Protein AF-0000000080845440 (afdb_homodimer)

Solvent-accessible surface area (backbone atoms only — not comparable to full-atom values): 11247 Å² total; per-residue (Å²): 85,79,52,51,74,49,79,46,49,60,60,39,67,47,75,51,75,66,85,44,82,63,66,47,61,71,32,32,38,39,33,33,38,28,74,55,72,41,66,41,33,39,37,24,56,77,78,70,42,78,47,72,40,30,65,48,80,87,39,70,38,54,96,23,69,45,72,39,84,51,38,62,23,40,32,42,40,61,32,40,65,87,68,32,28,37,40,36,41,39,24,30,50,92,69,56,40,76,48,38,34,37,37,43,47,91,85,79,50,52,73,48,78,46,50,60,60,38,68,47,75,51,76,67,85,44,82,63,66,49,60,72,30,33,38,40,34,34,38,28,74,56,71,41,66,43,34,38,35,23,57,76,77,68,42,78,48,74,40,31,64,48,82,86,39,70,38,52,94,23,69,45,72,38,86,51,38,62,24,39,32,42,42,61,33,40,65,86,69,31,27,38,38,35,40,40,25,30,49,94,70,57,40,75,48,37,33,38,38,41,46,90

Secondary structure (DSSP, 8-state):
---EEEEE-TT--EEE----S---TT-EEEEEEES--EEEEEEETTTTEEEE-TTHHHHTTTTTEEE-TTT--EEE-S--GGG-EEEEEEEESSS-EEEEEEEEE-/---EEEEE-TT--EEE----S---TT-EEEEEEES--EEEEEEETTTTEEEE-TTHHHHTTTTTEEE-TTT--EEE-S--GGG-EEEEEEEESTT-EEEEEEEEE-

Radius of gyration: 17.85 Å; Cα contacts (8 Å, |Δi|>4): 533; chains: 2; bounding box: 44×39×39 Å

Organism: Culter alburnus (NCBI:txid194366)

InterPro domains:
  IPR003599 Immunoglobulin domain subtype [SM00409] (3-106)
  IPR013783 Immunoglobulin-like fold [G3DSA:2.60.40.10] (3-106)
  IPR036179 Immunoglobulin-like domain superfamily [SSF48726] (5-103)

Structure (mmCIF, N/CA/C/O backbone):
data_AF-0000000080845440-model_v1
#
loop_
_entity.id
_entity.type
_entity.pdbx_description
1 polymer 'Immunoglobulin domain-containing protein'
#
loop_
_atom_site.group_PDB
_atom_site.id
_atom_site.type_symbol
_atom_site.label_atom_id
_atom_site.label_alt_id
_atom_site.label_comp_id
_atom_site.label_asym_id
_atom_site.label_entity_id
_atom_site.label_seq_id
_atom_site.pdbx_PDB_ins_code
_atom_site.Cartn_x
_atom_site.Cartn_y
_atom_site.Cartn_z
_atom_site.occupancy
_atom_site.B_iso_or_equiv
_atom_site.auth_seq_id
_atom_site.auth_comp_id
_atom_site.auth_asym_id
_atom_site.auth_atom_id
_atom_site.pdbx_PDB_model_num
ATOM 1 N N . VAL A 1 1 ? -0.113 -12.094 2.76 1 36.03 1 VAL A N 1
ATOM 2 C CA . VAL A 1 1 ? 0.958 -11.922 3.734 1 36.03 1 VAL A CA 1
ATOM 3 C C . VAL A 1 1 ? 0.989 -10.469 4.207 1 36.03 1 VAL A C 1
ATOM 5 O O . VAL A 1 1 ? 0.96 -9.539 3.393 1 36.03 1 VAL A O 1
ATOM 8 N N . PHE A 1 2 ? 0.762 -10.227 5.441 1 51.56 2 PHE A N 1
ATOM 9 C CA . PHE A 1 2 ? 0.961 -8.945 6.113 1 51.56 2 PHE A CA 1
ATOM 10 C C . PHE A 1 2 ? 2.35 -8.391 5.824 1 51.56 2 PHE A C 1
ATOM 12 O O . PHE A 1 2 ? 3.277 -9.148 5.531 1 51.56 2 PHE A O 1
ATOM 19 N N . GLY A 1 3 ? 2.461 -7.285 5.289 1 68.19 3 GLY A N 1
ATOM 20 C CA . GLY A 1 3 ? 3.738 -6.617 5.102 1 68.19 3 GLY A CA 1
ATOM 21 C C . GLY A 1 3 ? 4.738 -6.926 6.199 1 68.19 3 GLY A C 1
ATOM 22 O O . GLY A 1 3 ? 4.414 -7.605 7.172 1 68.19 3 GLY A O 1
ATOM 23 N N . ASP A 1 4 ? 6.062 -6.938 5.926 1 84.38 4 ASP A N 1
ATOM 24 C CA . ASP A 1 4 ? 7.133 -7.043 6.914 1 84.38 4 ASP A CA 1
ATOM 25 C C . ASP A 1 4 ? 7.09 -5.867 7.895 1 84.38 4 ASP A C 1
ATOM 27 O O . ASP A 1 4 ? 6.797 -4.738 7.5 1 84.38 4 ASP A O 1
ATOM 31 N N . SER A 1 5 ? 7.078 -6.246 9.18 1 89.88 5 SER A N 1
ATOM 32 C CA . SER A 1 5 ? 7.148 -5.203 10.195 1 89.88 5 SER A CA 1
ATOM 33 C C . SER A 1 5 ? 8.516 -5.184 10.875 1 89.88 5 SER A C 1
ATOM 35 O O . SER A 1 5 ? 9.125 -6.23 11.094 1 89.88 5 SER A O 1
ATOM 37 N N . MET A 1 6 ? 9.031 -3.936 11.117 1 93.75 6 MET A N 1
ATOM 38 C CA . MET A 1 6 ? 10.281 -3.801 11.859 1 93.75 6 MET A CA 1
ATOM 39 C C . MET A 1 6 ? 10.219 -2.613 12.812 1 93.75 6 MET A C 1
ATOM 41 O O . MET A 1 6 ? 9.602 -1.592 12.5 1 93.75 6 MET A O 1
ATOM 45 N N . SER A 1 7 ? 10.773 -2.773 14.031 1 95.44 7 SER A N 1
ATOM 46 C CA . SER A 1 7 ? 10.945 -1.729 15.031 1 95.44 7 SER A CA 1
ATOM 47 C C . SER A 1 7 ? 12.414 -1.39 15.234 1 95.44 7 SER A C 1
ATOM 49 O O . SER A 1 7 ? 13.227 -2.273 15.508 1 95.44 7 SER A O 1
ATOM 51 N N . VAL A 1 8 ? 12.742 -0.132 15.086 1 96.38 8 VAL A N 1
ATOM 52 C CA . VAL A 1 8 ? 14.148 0.274 15.133 1 96.38 8 VAL A CA 1
ATOM 53 C C . VAL A 1 8 ? 14.297 1.503 16.016 1 96.38 8 VAL A C 1
ATOM 55 O O . VAL A 1 8 ? 13.312 2.166 16.359 1 96.38 8 VAL A O 1
ATOM 58 N N . MET A 1 9 ? 15.523 1.788 16.469 1 96.94 9 MET A N 1
ATOM 59 C CA . MET A 1 9 ? 15.812 2.945 17.312 1 96.94 9 MET A CA 1
ATOM 60 C C . MET A 1 9 ? 16.203 4.148 16.469 1 96.94 9 MET A C 1
ATOM 62 O O . MET A 1 9 ? 16.781 3.994 15.391 1 96.94 9 MET A O 1
ATOM 66 N N . GLU A 1 10 ? 15.844 5.363 17.094 1 96.81 10 GLU A N 1
ATOM 67 C CA . GLU A 1 10 ? 16.312 6.578 16.438 1 96.81 10 GLU A CA 1
ATOM 68 C C . GLU A 1 10 ? 17.828 6.527 16.203 1 96.81 10 GLU A C 1
ATOM 70 O O . GLU A 1 10 ? 18.578 6.098 17.094 1 96.81 10 GLU A O 1
ATOM 75 N N . GLY A 1 11 ? 18.266 6.953 15.031 1 96.81 11 GLY A N 1
ATOM 76 C CA . GLY A 1 11 ? 19.672 6.969 14.711 1 96.81 11 GLY A CA 1
ATOM 77 C C . GLY A 1 11 ? 20.125 5.734 13.953 1 96.81 11 GLY A C 1
ATOM 78 O O . GLY A 1 11 ? 21.219 5.727 13.367 1 96.81 11 GLY A O 1
ATOM 79 N N . ASP A 1 12 ? 19.344 4.695 13.945 1 97.25 12 ASP A N 1
ATOM 80 C CA . ASP A 1 12 ? 19.703 3.457 13.25 1 97.25 12 ASP A CA 1
ATOM 81 C C . ASP A 1 12 ? 19.594 3.631 11.734 1 97.25 12 ASP A C 1
ATOM 83 O O . ASP A 1 12 ? 19.031 4.621 11.258 1 97.25 12 ASP A O 1
ATOM 87 N N . SER A 1 13 ? 20.25 2.715 11.062 1 97.25 13 SER A N 1
ATOM 88 C CA . SER A 1 13 ? 20.031 2.512 9.633 1 97.25 13 SER A CA 1
ATOM 89 C C . SER A 1 13 ? 19.25 1.229 9.367 1 97.25 13 SER A C 1
ATOM 91 O O . SER A 1 13 ? 19.5 0.202 10 1 97.25 13 SER A O 1
ATOM 93 N N . VAL A 1 14 ? 18.297 1.354 8.508 1 97.31 14 VAL A N 1
ATOM 94 C CA . VAL A 1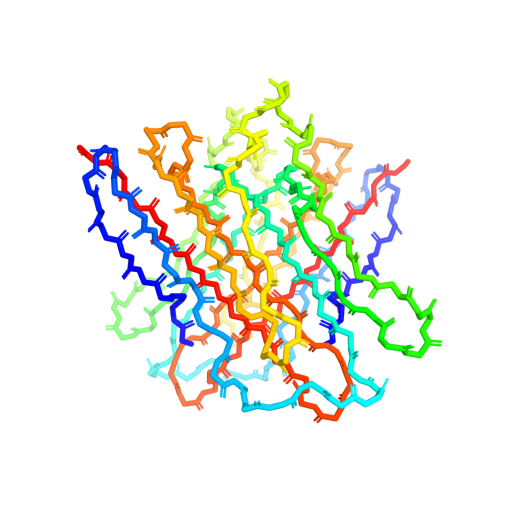 14 ? 17.453 0.207 8.188 1 97.31 14 VAL A CA 1
ATOM 95 C C . VAL A 1 14 ? 17.609 -0.147 6.711 1 97.31 14 VAL A C 1
ATOM 97 O O . VAL A 1 14 ? 17.672 0.74 5.855 1 97.31 14 VAL A O 1
ATOM 100 N N . VAL A 1 15 ? 17.641 -1.476 6.434 1 97.62 15 VAL A N 1
ATOM 101 C CA . VAL A 1 15 ? 17.672 -1.956 5.059 1 97.62 15 VAL A CA 1
ATOM 102 C C . VAL A 1 15 ? 16.375 -2.695 4.734 1 97.62 15 VAL A C 1
ATOM 104 O O . VAL A 1 15 ? 15.984 -3.625 5.449 1 97.62 15 VAL A O 1
ATOM 107 N N . LEU A 1 16 ? 15.664 -2.27 3.758 1 97.38 16 LEU A N 1
ATOM 108 C CA . LEU A 1 16 ? 14.484 -2.938 3.221 1 97.38 16 LEU A CA 1
ATOM 109 C C . LEU A 1 16 ? 14.844 -3.777 2 1 97.38 16 LEU A C 1
ATOM 111 O O . LEU A 1 16 ? 15.055 -3.238 0.911 1 97.38 16 LEU A O 1
ATOM 115 N N . LEU A 1 17 ? 14.852 -5.047 2.211 1 96.25 17 LEU A N 1
ATOM 116 C CA . LEU A 1 17 ? 15.367 -5.973 1.209 1 96.25 17 LEU A CA 1
ATOM 117 C C . LEU A 1 17 ? 14.281 -6.344 0.203 1 96.25 17 LEU A C 1
ATOM 119 O O . LEU A 1 17 ? 13.164 -6.691 0.59 1 96.25 17 LEU A O 1
ATOM 123 N N . THR A 1 18 ? 14.578 -6.254 -1.074 1 93.5 18 THR A N 1
ATOM 124 C CA . THR A 1 18 ? 13.656 -6.707 -2.107 1 93.5 18 THR A CA 1
ATOM 125 C C . THR A 1 18 ? 13.656 -8.227 -2.205 1 93.5 18 THR A C 1
ATOM 127 O O . THR A 1 18 ? 12.719 -8.828 -2.73 1 93.5 18 THR A O 1
ATOM 130 N N . ASN A 1 19 ? 14.719 -8.891 -1.819 1 89.81 19 ASN A N 1
ATOM 131 C CA . ASN A 1 19 ? 14.977 -10.32 -1.912 1 89.81 19 ASN A CA 1
ATOM 132 C C . ASN A 1 19 ? 15.242 -10.75 -3.354 1 89.81 19 ASN A C 1
ATOM 134 O O . ASN A 1 19 ? 15.078 -11.922 -3.695 1 89.81 19 ASN A O 1
ATOM 138 N N . VAL A 1 20 ? 15.492 -9.836 -4.152 1 89.88 20 VAL A N 1
ATOM 139 C CA . VAL A 1 20 ? 15.945 -10.102 -5.516 1 89.88 20 VAL A CA 1
ATOM 140 C C . VAL A 1 20 ? 17.469 -10.062 -5.574 1 89.88 20 VAL A C 1
ATOM 142 O O . VAL A 1 20 ? 18.094 -9.211 -4.938 1 89.88 20 VAL A O 1
ATOM 145 N N . THR A 1 21 ? 17.969 -10.945 -6.277 1 89.5 21 THR A N 1
ATOM 146 C CA . THR A 1 21 ? 19.438 -10.977 -6.387 1 89.5 21 THR A CA 1
ATOM 147 C C . THR A 1 21 ? 19.922 -9.984 -7.434 1 89.5 21 THR A C 1
ATOM 149 O O . THR A 1 21 ? 20.969 -9.367 -7.273 1 89.5 21 THR A O 1
ATOM 152 N N . GLU A 1 22 ? 19.078 -9.914 -8.539 1 90.31 22 GLU A N 1
ATOM 153 C CA . GLU A 1 22 ? 19.438 -8.984 -9.609 1 90.31 22 GLU A CA 1
ATOM 154 C C . GLU A 1 22 ? 18.203 -8.445 -10.32 1 90.31 22 GLU A C 1
ATOM 156 O O . GLU A 1 22 ? 17.297 -9.203 -10.664 1 90.31 22 GLU A O 1
ATOM 161 N N . ILE A 1 23 ? 18.203 -7.145 -10.547 1 88.62 23 ILE A N 1
ATOM 162 C CA . ILE A 1 23 ? 17.141 -6.52 -11.32 1 88.62 23 ILE A CA 1
ATOM 163 C C . ILE A 1 23 ? 17.391 -6.719 -12.812 1 88.62 23 ILE A C 1
ATOM 165 O O . ILE A 1 23 ? 18.469 -6.383 -13.312 1 88.62 23 ILE A O 1
ATOM 169 N N . HIS A 1 24 ? 16.453 -7.215 -13.406 1 90.75 24 HIS A N 1
ATOM 170 C CA . HIS A 1 24 ? 16.609 -7.457 -14.836 1 90.75 24 HIS A CA 1
ATOM 171 C C . HIS A 1 24 ? 16.141 -6.25 -15.648 1 90.75 24 HIS A C 1
ATOM 173 O O . HIS A 1 24 ? 15.531 -5.328 -15.109 1 90.75 24 HIS A O 1
ATOM 179 N N . GLU A 1 25 ? 16.438 -6.332 -16.953 1 90.62 25 GLU A N 1
ATOM 180 C CA . GLU A 1 25 ? 16.234 -5.191 -17.844 1 90.62 25 GLU A CA 1
ATOM 181 C C . GLU A 1 25 ? 14.75 -4.812 -17.906 1 90.62 25 GLU A C 1
ATOM 183 O O . GLU A 1 25 ? 14.414 -3.631 -17.969 1 90.62 25 GLU A O 1
ATOM 188 N N . ASP A 1 26 ? 13.906 -5.812 -17.797 1 91.31 26 ASP A N 1
ATOM 189 C CA . ASP A 1 26 ? 12.484 -5.543 -17.984 1 91.31 26 ASP A CA 1
ATOM 190 C C . ASP A 1 26 ? 11.789 -5.285 -16.656 1 91.31 26 ASP A C 1
ATOM 192 O O . ASP A 1 26 ? 10.578 -5.059 -16.609 1 91.31 26 ASP A O 1
ATOM 196 N N . ASP A 1 27 ? 12.648 -5.203 -15.609 1 90.81 27 ASP A N 1
ATOM 197 C CA . ASP A 1 27 ? 12.055 -4.969 -14.297 1 90.81 27 ASP A CA 1
ATOM 198 C C . ASP A 1 27 ? 12.023 -3.479 -13.969 1 90.81 27 ASP A C 1
ATOM 200 O O . ASP A 1 27 ? 12.984 -2.756 -14.258 1 90.81 27 ASP A O 1
ATOM 204 N N . ASP A 1 28 ? 10.93 -3.023 -13.5 1 92.81 28 ASP A N 1
ATOM 205 C CA . ASP A 1 28 ? 10.82 -1.697 -12.898 1 92.81 28 ASP A CA 1
ATOM 206 C C . ASP A 1 28 ? 10.57 -1.796 -11.391 1 92.81 28 ASP A C 1
ATOM 208 O O . ASP A 1 28 ? 9.766 -2.613 -10.945 1 92.81 28 ASP A O 1
ATOM 212 N N . ILE A 1 29 ? 11.305 -0.98 -10.672 1 94.5 29 ILE A N 1
ATOM 213 C CA . ILE A 1 29 ? 11.156 -0.962 -9.219 1 94.5 29 ILE A CA 1
ATOM 214 C C . ILE A 1 29 ? 10.688 0.416 -8.766 1 94.5 29 ILE A C 1
ATOM 216 O O . ILE A 1 29 ? 11.211 1.438 -9.211 1 94.5 29 ILE A O 1
ATOM 220 N N . LEU A 1 30 ? 9.734 0.44 -7.941 1 95 30 LEU A N 1
ATOM 221 C CA . LEU A 1 30 ? 9.234 1.663 -7.324 1 95 30 LEU A CA 1
ATOM 222 C C . LEU A 1 30 ? 9.102 1.495 -5.816 1 95 30 LEU A C 1
ATOM 224 O O . LEU A 1 30 ? 8.555 0.496 -5.344 1 95 30 LEU A O 1
ATOM 228 N N . TRP A 1 31 ? 9.719 2.436 -5.055 1 96.31 31 TRP A N 1
ATOM 229 C CA . TRP A 1 31 ? 9.516 2.541 -3.611 1 96.31 31 TRP A CA 1
ATOM 230 C C . TRP A 1 31 ? 8.609 3.717 -3.271 1 96.31 31 TRP A C 1
ATOM 232 O O . TRP A 1 31 ? 8.828 4.836 -3.748 1 96.31 31 TRP A O 1
ATOM 242 N N . LYS A 1 32 ? 7.57 3.453 -2.441 1 94.69 32 LYS A N 1
ATOM 243 C CA . LYS A 1 32 ? 6.652 4.484 -1.96 1 94.69 32 L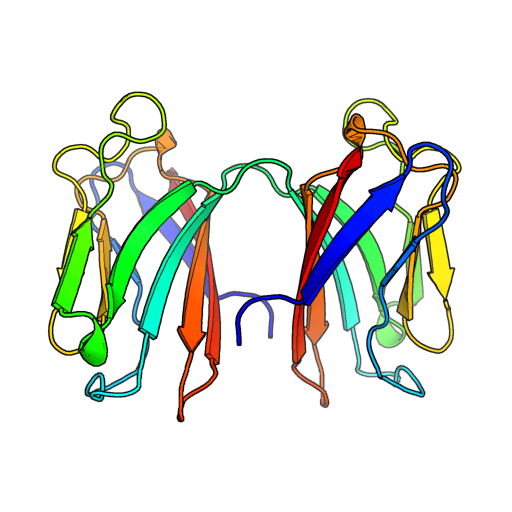YS A CA 1
ATOM 244 C C . LYS A 1 32 ? 6.59 4.496 -0.436 1 94.69 32 LYS A C 1
ATOM 246 O O . LYS A 1 32 ? 6.664 3.443 0.202 1 94.69 32 LYS A O 1
ATOM 251 N N . PHE A 1 33 ? 6.441 5.727 0.068 1 96.06 33 PHE A N 1
ATOM 252 C CA . PHE A 1 33 ? 6.344 5.93 1.509 1 96.06 33 PHE A CA 1
ATOM 253 C C . PHE A 1 33 ? 5.004 6.555 1.878 1 96.06 33 PHE A C 1
ATOM 255 O O . PHE A 1 33 ? 4.512 7.438 1.177 1 96.06 33 PHE A O 1
ATOM 262 N N . SER A 1 34 ? 4.395 5.98 2.902 1 93.31 34 SER A N 1
ATOM 263 C CA . SER A 1 34 ? 3.186 6.586 3.453 1 93.31 34 SER A CA 1
ATOM 264 C C . SER A 1 34 ? 3.195 6.547 4.977 1 93.31 34 SER A C 1
ATOM 266 O O . SER A 1 34 ? 3.697 5.598 5.578 1 93.31 34 SER A O 1
ATOM 268 N N . THR A 1 35 ? 2.684 7.582 5.562 1 89.38 35 THR A N 1
ATOM 269 C CA . THR A 1 35 ? 2.617 7.656 7.02 1 89.38 35 THR A CA 1
ATOM 270 C C . THR A 1 35 ? 1.235 7.242 7.52 1 89.38 35 THR A C 1
ATOM 272 O O . THR A 1 35 ? 1.077 6.867 8.68 1 89.38 35 THR A O 1
ATOM 275 N N . GLU A 1 36 ? 0.275 7.367 6.699 1 86.94 36 GLU A N 1
ATOM 276 C CA . GLU A 1 36 ? -1.076 7.145 7.203 1 86.94 36 GLU A CA 1
ATOM 277 C C . GLU A 1 36 ? -1.832 6.148 6.332 1 86.94 36 GLU A C 1
ATOM 279 O O . GLU A 1 36 ? -1.876 6.293 5.105 1 86.94 36 GLU A O 1
ATOM 284 N N . ASN A 1 37 ? -2.191 5.137 6.891 1 88.94 37 ASN A N 1
ATOM 285 C CA . ASN A 1 37 ? -3.104 4.145 6.32 1 88.94 37 ASN A CA 1
ATOM 286 C C . ASN A 1 37 ? -4.27 3.857 7.262 1 88.94 37 ASN A C 1
ATOM 288 O O . ASN A 1 37 ? -4.07 3.604 8.445 1 88.94 37 ASN A O 1
ATOM 292 N N . PHE A 1 38 ? -5.434 4.012 6.719 1 93.69 38 PHE A N 1
ATOM 293 C CA . PHE A 1 38 ? -6.613 3.807 7.547 1 93.69 38 PHE A CA 1
ATOM 294 C C . PHE A 1 38 ? -7.297 2.49 7.199 1 93.69 38 PHE A C 1
ATOM 296 O O . PHE A 1 38 ? -7.578 2.223 6.027 1 93.69 38 PHE A O 1
ATOM 303 N N . ARG A 1 39 ? -7.449 1.66 8.195 1 94.94 39 ARG A N 1
ATOM 304 C CA . ARG A 1 39 ? -8.273 0.469 8.016 1 94.94 39 ARG A CA 1
ATOM 305 C C . ARG A 1 39 ? -9.734 0.844 7.777 1 94.94 39 ARG A C 1
ATOM 307 O O . ARG A 1 39 ? -10.336 1.561 8.578 1 94.94 39 ARG A O 1
ATOM 314 N N . ILE A 1 40 ? -10.289 0.322 6.637 1 98.31 40 ILE A N 1
ATOM 315 C CA . ILE A 1 40 ? -11.656 0.762 6.375 1 98.31 40 ILE A CA 1
ATOM 316 C C . ILE A 1 40 ? -12.586 -0.449 6.305 1 98.31 40 ILE A C 1
ATOM 318 O O . ILE A 1 40 ? -13.805 -0.307 6.371 1 98.31 40 ILE A O 1
ATOM 322 N N . ALA A 1 41 ? -12.062 -1.712 6.211 1 98.5 41 ALA A N 1
ATOM 323 C CA . ALA A 1 41 ? -12.891 -2.914 6.27 1 98.5 41 ALA A CA 1
ATOM 324 C C . ALA A 1 41 ? -12.047 -4.152 6.535 1 98.5 41 ALA A C 1
ATOM 326 O O . ALA A 1 41 ? -10.852 -4.172 6.227 1 98.5 41 ALA A O 1
ATOM 327 N N . GLU A 1 42 ? -12.672 -5.223 7.125 1 97.88 42 GLU A N 1
ATOM 328 C CA . GLU A 1 42 ? -11.945 -6.434 7.5 1 97.88 42 GLU A CA 1
ATOM 329 C C . GLU A 1 42 ? -12.875 -7.641 7.555 1 97.88 42 GLU A C 1
ATOM 331 O O . GLU A 1 42 ? -14.023 -7.531 8 1 97.88 42 GLU A O 1
ATOM 336 N N . ILE A 1 43 ? -12.336 -8.758 7.051 1 96.88 43 ILE A N 1
ATOM 337 C CA . ILE A 1 43 ? -13.016 -10.031 7.207 1 96.88 43 ILE A CA 1
ATOM 338 C C . ILE A 1 43 ? -12.047 -11.07 7.773 1 96.88 43 ILE A C 1
ATOM 340 O O . ILE A 1 43 ? -10.938 -11.227 7.27 1 96.88 43 ILE A O 1
ATOM 344 N N . SER A 1 44 ? -12.352 -11.688 8.805 1 95.62 44 SER A N 1
ATOM 345 C CA . SER A 1 44 ? -11.703 -12.883 9.336 1 95.62 44 SER A CA 1
ATOM 346 C C . SER A 1 44 ? -12.734 -13.906 9.812 1 95.62 44 SER A C 1
ATOM 348 O O . SER A 1 44 ? -13.281 -13.766 10.906 1 95.62 44 SER A O 1
ATOM 350 N N . ARG A 1 45 ? -12.906 -14.938 8.992 1 92.88 45 ARG A N 1
ATOM 351 C CA . ARG A 1 45 ? -13.93 -15.922 9.344 1 92.88 45 ARG A CA 1
ATOM 352 C C . ARG A 1 45 ? -13.539 -16.688 10.602 1 92.88 45 ARG A C 1
ATOM 354 O O . ARG A 1 45 ? -14.375 -16.875 11.492 1 92.88 45 ARG A O 1
ATOM 361 N N . ALA A 1 46 ? -12.297 -17.047 10.664 1 93 46 ALA A N 1
ATOM 362 C CA . ALA A 1 46 ? -11.805 -17.797 11.812 1 93 46 ALA A CA 1
ATOM 363 C C . ALA A 1 46 ? -12 -17.016 13.109 1 93 46 ALA A C 1
ATOM 365 O O . ALA A 1 46 ? -12.32 -17.594 14.148 1 93 46 ALA A O 1
ATOM 366 N N . ALA A 1 47 ? -11.906 -15.734 13.047 1 95.19 47 ALA A N 1
ATOM 367 C CA . ALA A 1 47 ? -12.016 -14.883 14.234 1 95.19 47 ALA A CA 1
ATOM 368 C C . ALA A 1 47 ? -13.43 -14.328 14.375 1 95.19 47 ALA A C 1
ATOM 370 O O . ALA A 1 47 ? -13.734 -13.633 15.344 1 95.19 47 ALA A O 1
ATOM 371 N N . GLY A 1 48 ? -14.305 -14.617 13.375 1 95.06 48 GLY A N 1
ATOM 372 C CA . GLY A 1 48 ? -15.664 -14.102 13.398 1 95.06 48 GLY A CA 1
ATOM 373 C C . GLY A 1 48 ? -15.734 -12.609 13.133 1 95.06 48 GLY A C 1
ATOM 374 O O . GLY A 1 48 ? -16.625 -11.922 13.648 1 95.06 48 GLY A O 1
ATOM 375 N N . ILE A 1 49 ? -14.789 -12.117 12.438 1 96.81 49 ILE A N 1
ATOM 376 C CA . ILE A 1 49 ? -14.727 -10.68 12.18 1 96.81 49 ILE A CA 1
ATOM 377 C C . ILE A 1 49 ? -15.336 -10.375 10.812 1 96.81 49 ILE A C 1
ATOM 379 O O . ILE A 1 49 ? -14.977 -11 9.812 1 96.81 49 ILE A O 1
ATOM 383 N N . PHE A 1 50 ? -16.312 -9.57 10.672 1 97.56 50 PHE A N 1
ATOM 384 C CA . PHE A 1 50 ? -16.906 -8.898 9.523 1 97.56 50 PHE A CA 1
ATOM 385 C C . PHE A 1 50 ? -17.219 -7.445 9.844 1 97.56 50 PHE A C 1
ATOM 387 O O . PHE A 1 50 ? -18.297 -7.145 10.359 1 97.56 50 PHE A O 1
ATOM 394 N N . SER A 1 51 ? -16.188 -6.551 9.57 1 97.88 51 SER A N 1
ATOM 395 C CA . SER A 1 51 ? -16.297 -5.199 10.117 1 97.88 51 SER A CA 1
ATOM 396 C C . SER A 1 51 ? -16.016 -4.148 9.055 1 97.88 51 SER A C 1
ATOM 398 O O . SER A 1 51 ? -15.148 -4.344 8.188 1 97.88 51 SER A O 1
ATOM 400 N N . ILE A 1 52 ? -16.75 -3.053 9.133 1 98.06 52 ILE A N 1
ATOM 401 C CA . ILE A 1 52 ? -16.516 -1.82 8.383 1 98.06 52 ILE A CA 1
ATOM 402 C C . ILE A 1 52 ? -16.109 -0.701 9.344 1 98.06 52 ILE A C 1
ATOM 404 O O . ILE A 1 52 ? -16.766 -0.496 10.375 1 98.06 52 ILE A O 1
ATOM 408 N N . TYR A 1 53 ? -15.008 -0.084 9.07 1 97.81 53 TYR A N 1
ATOM 409 C CA . TYR A 1 53 ? -14.516 1.044 9.852 1 97.81 53 TYR A CA 1
ATOM 410 C C . TYR A 1 53 ? -14.742 2.357 9.117 1 97.81 53 TYR A C 1
ATOM 412 O O . TYR A 1 53 ? -13.797 2.934 8.562 1 97.81 53 TYR A O 1
ATOM 420 N N . ASP A 1 54 ? -15.945 2.873 9.219 1 96.94 54 ASP A N 1
ATOM 421 C CA . ASP A 1 54 ? -16.312 3.99 8.359 1 96.94 54 ASP A CA 1
ATOM 422 C C . ASP A 1 54 ? -16.219 5.316 9.109 1 96.94 54 ASP A C 1
ATOM 424 O O . ASP A 1 54 ? -16.547 6.371 8.562 1 96.94 54 ASP A O 1
ATOM 428 N N . ASP A 1 55 ? -15.742 5.316 10.398 1 96.19 55 ASP A N 1
ATOM 429 C CA . ASP A 1 55 ? -15.625 6.547 11.18 1 96.19 55 ASP A CA 1
ATOM 430 C C . ASP A 1 55 ? -14.219 7.125 11.086 1 96.19 55 ASP A C 1
ATOM 432 O O . ASP A 1 55 ? -13.922 8.156 11.688 1 96.19 55 ASP A O 1
ATOM 436 N N . VAL A 1 56 ? -13.43 6.613 10.242 1 94.31 56 VAL A N 1
ATOM 437 C CA . VAL A 1 56 ? -12.07 7.117 10.055 1 94.31 56 VAL A CA 1
ATOM 438 C C . VAL A 1 56 ? -12.109 8.445 9.305 1 94.31 56 VAL A C 1
ATOM 440 O O . VAL A 1 56 ? -13.102 8.766 8.641 1 94.31 56 VAL A O 1
ATOM 443 N N . LEU A 1 57 ? -11.047 9.25 9.445 1 94 57 LEU A N 1
ATOM 444 C CA . LEU A 1 57 ? -10.93 10.531 8.758 1 94 57 LEU A CA 1
ATOM 445 C C . LEU A 1 57 ? -12.172 11.383 8.969 1 94 57 LEU A C 1
ATOM 447 O O . LEU A 1 57 ? -12.781 11.859 8.008 1 94 57 LEU A O 1
ATOM 451 N N . ASP A 1 58 ? -12.516 11.469 10.234 1 94.88 58 ASP A N 1
ATOM 452 C CA . ASP A 1 58 ? -13.641 12.281 10.68 1 94.88 58 ASP A CA 1
ATOM 453 C C . ASP A 1 58 ? -14.922 11.898 9.945 1 94.88 58 ASP A C 1
ATOM 455 O O . ASP A 1 58 ? -15.602 12.758 9.375 1 94.88 58 ASP A O 1
ATOM 459 N N . GLY A 1 59 ? 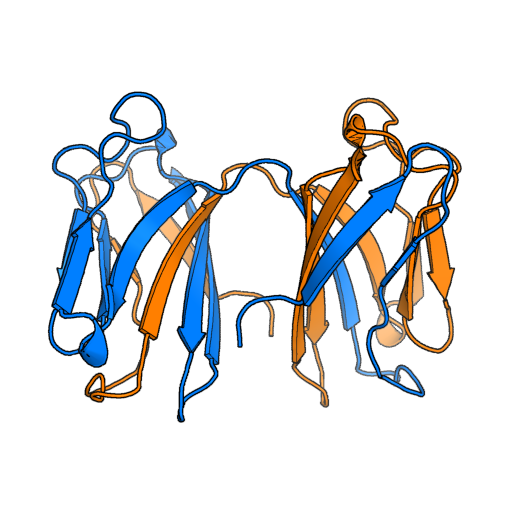-15.156 10.562 9.812 1 96.75 59 GLY A N 1
ATOM 460 C CA . GLY A 1 59 ? -16.406 10.055 9.258 1 96.75 59 GLY A CA 1
ATOM 461 C C . GLY A 1 59 ? -16.469 10.156 7.746 1 96.75 59 GLY A C 1
ATOM 462 O O . GLY A 1 59 ? -17.547 10.164 7.164 1 96.75 59 GLY A O 1
ATOM 463 N N . ARG A 1 60 ? -15.383 10.219 7.086 1 96.56 60 ARG A N 1
ATOM 464 C CA . ARG A 1 60 ? -15.297 10.398 5.641 1 96.56 60 ARG A CA 1
ATOM 465 C C . ARG A 1 60 ? -16.016 9.266 4.906 1 96.56 60 ARG A C 1
ATOM 467 O O . ARG A 1 60 ? -16.594 9.477 3.838 1 96.56 60 ARG A O 1
ATOM 474 N N . PHE A 1 61 ? -16.031 8.133 5.488 1 97.88 61 PHE A N 1
ATOM 475 C CA . PHE A 1 61 ? -16.578 6.969 4.805 1 97.88 61 PHE A CA 1
ATOM 476 C C . PHE A 1 61 ? -17.938 6.582 5.398 1 97.88 61 PHE A C 1
ATOM 478 O O . PHE A 1 61 ? -18.469 5.512 5.102 1 97.88 61 PHE A O 1
ATOM 485 N N . ARG A 1 62 ? -18.438 7.441 6.359 1 97.5 62 ARG A N 1
ATOM 486 C CA . ARG A 1 62 ? -19.688 7.09 7.043 1 97.5 62 ARG A CA 1
ATOM 487 C C . ARG A 1 62 ? -20.812 6.852 6.039 1 97.5 62 ARG A C 1
ATOM 489 O O . ARG A 1 62 ? -21.062 7.691 5.172 1 97.5 62 ARG A O 1
ATOM 496 N N . ASP A 1 63 ? -21.422 5.707 6.137 1 96.31 63 ASP A N 1
ATOM 497 C CA . ASP A 1 63 ? -22.594 5.285 5.371 1 96.31 63 ASP A CA 1
ATOM 498 C C . ASP A 1 63 ? -22.25 5.16 3.885 1 96.31 63 ASP A C 1
ATOM 500 O O . ASP A 1 63 ? -23.125 5.316 3.029 1 96.31 63 ASP A O 1
ATOM 504 N N . ARG A 1 64 ? -21.031 4.922 3.535 1 97.88 64 ARG A N 1
ATOM 505 C CA . ARG A 1 64 ? -20.656 4.871 2.125 1 97.88 64 ARG A CA 1
ATOM 506 C C . ARG A 1 64 ? -20.078 3.508 1.757 1 97.88 64 ARG A C 1
ATOM 508 O O . ARG A 1 64 ? -19.969 3.174 0.575 1 97.88 64 ARG A O 1
ATOM 515 N N . LEU A 1 65 ? -19.688 2.734 2.717 1 98.62 65 LEU A N 1
ATOM 516 C CA . LEU A 1 65 ? -18.984 1.489 2.439 1 98.62 65 LEU A CA 1
ATOM 517 C C . LEU A 1 65 ? -19.922 0.296 2.523 1 98.62 65 LEU A C 1
ATOM 519 O O . LEU A 1 65 ? -20.766 0.23 3.42 1 98.62 65 LEU A O 1
ATOM 523 N N . LYS A 1 66 ? -19.812 -0.57 1.566 1 98.25 66 LYS A N 1
ATOM 524 C CA . LYS A 1 66 ? -20.422 -1.897 1.599 1 98.25 66 LYS A CA 1
ATOM 525 C C . LYS A 1 66 ? -19.375 -2.986 1.354 1 98.25 66 LYS A C 1
ATOM 527 O O . LYS A 1 66 ? -18.594 -2.893 0.415 1 98.25 66 LYS A O 1
ATOM 532 N N . LEU A 1 67 ? -19.391 -3.982 2.16 1 98.31 67 LEU A N 1
ATOM 533 C CA . LEU A 1 67 ? -18.453 -5.098 2.084 1 98.31 67 LEU A CA 1
ATOM 534 C C . LEU A 1 67 ? -19.172 -6.391 1.729 1 98.31 67 LEU A C 1
ATOM 536 O O . LEU A 1 67 ? -20.125 -6.785 2.408 1 98.31 67 LEU A O 1
ATOM 540 N N . ASP A 1 68 ? -18.734 -6.988 0.646 1 97.81 68 ASP A N 1
ATOM 541 C CA . ASP A 1 68 ? -19.344 -8.242 0.229 1 97.81 68 ASP A CA 1
ATOM 542 C C . ASP A 1 68 ? -18.891 -9.398 1.116 1 97.81 68 ASP A C 1
ATOM 544 O O . ASP A 1 68 ? -17.703 -9.68 1.216 1 97.81 68 ASP A O 1
ATOM 548 N N . ASP A 1 69 ? -19.781 -10.078 1.684 1 95.19 69 ASP A N 1
ATOM 549 C CA . ASP A 1 69 ? -19.484 -11.133 2.652 1 95.19 69 ASP A CA 1
ATOM 550 C C . ASP A 1 69 ? -18.906 -12.367 1.965 1 95.19 69 ASP A C 1
ATOM 552 O O . ASP A 1 69 ? -18.078 -13.07 2.547 1 95.19 69 ASP A O 1
ATOM 556 N N . GLN A 1 70 ? -19.234 -12.555 0.797 1 94.38 70 GLN A N 1
ATOM 557 C CA . GLN A 1 70 ? -18.812 -13.766 0.093 1 94.38 70 GLN A CA 1
ATOM 558 C C . GLN A 1 70 ? -17.453 -13.562 -0.578 1 94.38 70 GLN A C 1
ATOM 560 O O . GLN A 1 70 ? -16.594 -14.453 -0.529 1 94.38 70 GLN A O 1
ATOM 565 N N . THR A 1 71 ? -17.234 -12.398 -1.165 1 94.81 71 THR A N 1
ATOM 566 C CA . THR A 1 71 ? -16.031 -12.203 -1.977 1 94.81 71 THR A CA 1
ATOM 567 C C . THR A 1 71 ? -15.062 -11.258 -1.283 1 94.81 71 THR A C 1
ATOM 569 O O . THR A 1 71 ? -13.875 -11.211 -1.632 1 94.81 71 THR A O 1
ATOM 572 N N . GLY A 1 72 ? -15.578 -10.461 -0.351 1 96.5 72 GLY A N 1
ATOM 573 C CA . GLY A 1 72 ? -14.742 -9.477 0.317 1 96.5 72 GLY A CA 1
ATOM 574 C C . GLY A 1 72 ? -14.539 -8.219 -0.502 1 96.5 72 GLY A C 1
ATOM 575 O O . GLY A 1 72 ? -13.781 -7.328 -0.102 1 96.5 72 GLY A O 1
ATOM 576 N N . SER A 1 73 ? -15.203 -8.117 -1.642 1 97.38 73 SER A N 1
ATOM 577 C CA . SER A 1 73 ? -15.102 -6.906 -2.455 1 97.38 73 SER A CA 1
ATOM 578 C C . SER A 1 73 ? -15.719 -5.707 -1.745 1 97.38 73 SER A C 1
ATOM 580 O O . SER A 1 73 ? -16.641 -5.859 -0.942 1 97.38 73 SER A O 1
ATOM 582 N N . LEU A 1 74 ? -15.172 -4.535 -2.07 1 98.44 74 LEU A N 1
ATOM 583 C CA . LEU A 1 74 ? -15.57 -3.311 -1.39 1 98.44 74 LEU A CA 1
ATOM 584 C C . LEU A 1 74 ? -16.281 -2.361 -2.352 1 98.44 74 LEU A C 1
ATOM 586 O O . LEU A 1 74 ? -15.805 -2.125 -3.461 1 98.44 74 LEU A O 1
ATOM 590 N N . THR A 1 75 ? -17.438 -1.874 -1.972 1 98.44 75 THR A N 1
ATOM 591 C CA . THR A 1 75 ? -18.156 -0.846 -2.715 1 98.44 75 THR A CA 1
ATOM 592 C C . THR A 1 75 ? -18.141 0.481 -1.961 1 98.44 75 THR A C 1
ATOM 594 O O . THR A 1 75 ? -18.391 0.519 -0.754 1 98.44 75 THR A O 1
ATOM 597 N N . ILE A 1 76 ? -17.734 1.518 -2.559 1 98.38 76 ILE A N 1
ATOM 598 C CA . ILE A 1 76 ? -17.812 2.877 -2.037 1 98.38 76 ILE A CA 1
ATOM 599 C C . ILE A 1 76 ? -18.906 3.645 -2.779 1 98.38 76 ILE A C 1
ATOM 601 O O . ILE A 1 76 ? -18.828 3.836 -3.994 1 98.38 76 ILE A O 1
ATOM 605 N N . THR A 1 77 ? -19.922 4.051 -2.057 1 98.12 77 THR A N 1
ATOM 606 C CA . THR A 1 77 ? -21.062 4.699 -2.701 1 98.12 77 THR A CA 1
ATOM 607 C C . THR A 1 77 ? -20.953 6.215 -2.588 1 98.12 77 THR A C 1
ATOM 609 O O . THR A 1 77 ? -20.312 6.73 -1.67 1 98.12 77 THR A O 1
ATOM 612 N N . ASN A 1 78 ? -21.562 6.895 -3.518 1 97.81 78 ASN A N 1
ATOM 613 C CA . ASN A 1 78 ? -21.625 8.352 -3.508 1 97.81 78 ASN A CA 1
ATOM 614 C C . ASN A 1 78 ? -20.266 8.977 -3.252 1 97.81 78 ASN A C 1
ATOM 616 O O . ASN A 1 78 ? -20.109 9.805 -2.35 1 97.81 78 ASN A O 1
ATOM 620 N N . ILE A 1 79 ? -19.297 8.578 -4.07 1 97.31 79 ILE A N 1
ATOM 621 C CA . ILE A 1 79 ? -17.891 8.938 -3.875 1 97.31 79 ILE A CA 1
ATOM 622 C C . ILE A 1 79 ? -17.703 10.422 -4.188 1 97.31 79 ILE A C 1
ATOM 624 O O . ILE A 1 79 ? -18.391 10.977 -5.039 1 97.31 79 ILE A O 1
ATOM 628 N N . THR A 1 80 ? -16.859 11.07 -3.426 1 97.06 80 THR A N 1
ATOM 629 C CA . THR A 1 80 ? -16.453 12.453 -3.65 1 97.06 80 THR A CA 1
ATOM 630 C C . THR A 1 80 ? -14.945 12.562 -3.781 1 97.06 80 THR A C 1
ATOM 632 O O . THR A 1 80 ? -14.234 11.562 -3.688 1 97.06 80 THR A O 1
ATOM 635 N N . THR A 1 81 ? -14.383 13.758 -4.051 1 96.62 81 THR A N 1
ATOM 636 C CA . THR A 1 81 ? -12.945 13.984 -4.18 1 96.62 81 THR A CA 1
ATOM 637 C C . THR A 1 81 ? -12.219 13.602 -2.893 1 96.62 81 THR A C 1
ATOM 639 O O . THR A 1 81 ? -11.039 13.25 -2.92 1 96.62 81 THR A O 1
ATOM 642 N N . GLU A 1 82 ? -12.969 13.57 -1.789 1 95.5 82 GLU A N 1
ATOM 643 C CA . GLU A 1 82 ? -12.383 13.219 -0.501 1 95.5 82 GLU A CA 1
ATOM 644 C C . GLU A 1 82 ? -12.047 11.727 -0.44 1 95.5 82 GLU A C 1
ATOM 646 O O . GLU A 1 82 ? -11.281 11.297 0.423 1 95.5 82 GLU A O 1
ATOM 651 N N . HIS A 1 83 ? -12.648 10.938 -1.36 1 96.88 83 HIS A N 1
ATOM 652 C CA . HIS A 1 83 ? -12.461 9.484 -1.349 1 96.88 83 HIS A CA 1
ATOM 653 C C . HIS A 1 83 ? -11.445 9.055 -2.396 1 96.88 83 HIS A C 1
ATOM 655 O O . HIS A 1 83 ? -11.195 7.859 -2.562 1 96.88 83 HIS A O 1
ATOM 661 N N . ALA A 1 84 ? -10.891 10.125 -3.158 1 95.88 84 ALA A N 1
ATOM 662 C CA . ALA A 1 84 ? -9.766 9.844 -4.047 1 95.88 84 ALA A CA 1
ATOM 663 C C . ALA A 1 84 ? -8.531 9.414 -3.252 1 95.88 84 ALA A C 1
ATOM 665 O O . ALA A 1 84 ? -8.234 9.984 -2.201 1 95.88 84 ALA A O 1
ATOM 666 N N . GLY A 1 85 ? -7.883 8.43 -3.768 1 94.31 85 GLY A N 1
ATOM 667 C CA . GLY A 1 85 ? -6.703 7.922 -3.09 1 94.31 85 GLY A CA 1
ATOM 668 C C . GLY A 1 85 ? -6.395 6.477 -3.426 1 94.31 85 GLY A C 1
ATOM 669 O O . GLY A 1 85 ? -6.777 5.984 -4.492 1 94.31 85 GLY A O 1
ATOM 670 N N . GLU A 1 86 ? -5.605 5.91 -2.604 1 93.12 86 GLU A N 1
ATOM 671 C CA . GLU A 1 86 ? -5.191 4.527 -2.805 1 93.12 86 GLU A CA 1
ATOM 672 C C . GLU A 1 86 ? -5.906 3.59 -1.833 1 93.12 86 GLU A C 1
ATOM 674 O O . GLU A 1 86 ? -5.977 3.869 -0.634 1 93.12 86 GLU A O 1
ATOM 679 N N . TYR A 1 87 ? -6.523 2.551 -2.359 1 95.06 87 TYR A N 1
ATOM 680 C CA . TYR A 1 87 ? -7.125 1.461 -1.6 1 95.06 87 TYR A CA 1
ATOM 681 C C . TYR A 1 87 ? -6.309 0.181 -1.74 1 95.06 87 TYR A C 1
ATOM 683 O O . TYR A 1 87 ? -6.07 -0.29 -2.854 1 95.06 87 TYR A O 1
ATOM 691 N N . LYS A 1 88 ? -5.938 -0.313 -0.681 1 91.56 88 LYS A N 1
ATOM 692 C CA . LYS A 1 88 ? -5.105 -1.512 -0.683 1 91.56 88 LYS A CA 1
ATOM 693 C C . LYS A 1 88 ? -5.855 -2.703 -0.095 1 91.56 88 LYS A C 1
ATOM 695 O O . LYS A 1 88 ? -6.453 -2.6 0.978 1 91.56 88 LYS A O 1
ATOM 700 N N . LEU A 1 89 ? -5.867 -3.746 -0.844 1 93 89 LEU A N 1
ATOM 701 C CA . LEU A 1 89 ? -6.406 -5.027 -0.396 1 93 89 LEU A CA 1
ATOM 702 C C . LEU A 1 89 ? -5.285 -5.961 0.049 1 93 89 LEU A C 1
ATOM 704 O O . LEU A 1 89 ? -4.289 -6.125 -0.657 1 93 89 LEU A O 1
ATOM 708 N N . GLU A 1 90 ? -5.398 -6.516 1.194 1 89.19 90 GLU A N 1
ATOM 709 C CA . GLU A 1 90 ? -4.512 -7.574 1.664 1 89.19 90 GLU A CA 1
ATOM 710 C C . GLU A 1 90 ? -5.297 -8.828 2.043 1 89.19 90 GLU A C 1
ATOM 712 O O . GLU A 1 90 ? -6.16 -8.781 2.922 1 89.19 90 GLU A O 1
ATOM 717 N N . ILE A 1 91 ? -5.074 -9.891 1.374 1 90.38 91 ILE A N 1
ATOM 718 C CA . ILE A 1 91 ? -5.641 -11.188 1.729 1 90.38 91 ILE A CA 1
ATOM 719 C C . ILE A 1 91 ? -4.539 -12.102 2.268 1 90.38 91 ILE A C 1
ATOM 721 O O . ILE A 1 91 ? -3.506 -12.281 1.62 1 90.38 91 ILE A O 1
ATOM 725 N N . THR A 1 92 ? -4.762 -12.57 3.449 1 87.56 92 THR A N 1
ATOM 726 C CA . THR A 1 92 ? -3.834 -13.523 4.051 1 87.56 92 THR A CA 1
ATOM 727 C C . THR A 1 92 ? -4.473 -14.898 4.168 1 87.56 92 THR A C 1
ATOM 729 O O . THR A 1 92 ? -5.695 -15.016 4.312 1 87.56 92 THR A O 1
ATOM 732 N N . GLY A 1 93 ? -3.695 -15.883 4.039 1 84.12 93 GLY A N 1
ATOM 733 C CA . GLY A 1 93 ? -4.133 -17.266 4.012 1 84.12 93 GLY A CA 1
ATOM 734 C C . GLY A 1 93 ? -3.594 -18.047 2.828 1 84.12 93 GLY A C 1
ATOM 735 O O . GLY A 1 93 ? -2.453 -17.828 2.408 1 84.12 93 GLY A O 1
ATOM 736 N N . ALA A 1 94 ? -4.387 -18.984 2.311 1 75.88 94 ALA A N 1
ATOM 737 C CA . ALA A 1 94 ? -3.916 -19.812 1.194 1 75.88 94 ALA A CA 1
ATOM 738 C C . ALA A 1 94 ? -3.742 -18.969 -0.066 1 75.88 94 ALA A C 1
ATOM 740 O O . ALA A 1 94 ? -2.816 -19.188 -0.848 1 75.88 94 ALA A O 1
ATOM 741 N N . LEU A 1 95 ? -4.691 -17.922 -0.228 1 72 95 LEU A N 1
ATOM 742 C CA . LEU A 1 95 ? -4.656 -17.016 -1.369 1 72 95 LEU A CA 1
ATOM 743 C C . LEU A 1 95 ? -3.914 -15.727 -1.021 1 72 95 LEU A C 1
ATOM 745 O O . LEU A 1 95 ? -4.527 -14.672 -0.871 1 72 95 LEU A O 1
ATOM 749 N N . LEU A 1 96 ? -2.576 -15.844 -0.558 1 73.44 96 LEU A N 1
ATOM 750 C CA . LEU A 1 96 ? -1.833 -14.641 -0.219 1 73.44 96 LEU A CA 1
ATOM 751 C C . LEU A 1 96 ? -1.782 -13.68 -1.403 1 73.44 96 LEU A C 1
ATOM 753 O O . LEU A 1 96 ? -1.172 -13.984 -2.43 1 73.44 96 LEU A O 1
ATOM 757 N N . THR A 1 97 ? -2.672 -12.648 -1.33 1 77.81 97 THR A N 1
ATOM 758 C CA . THR A 1 97 ? -2.748 -11.688 -2.422 1 77.81 97 THR A CA 1
ATOM 759 C C . THR A 1 97 ? -2.801 -10.258 -1.881 1 77.81 97 THR A C 1
ATOM 761 O O . THR A 1 97 ? -3.365 -10.016 -0.813 1 77.81 97 THR A O 1
ATOM 764 N N . THR A 1 98 ? -2.014 -9.383 -2.506 1 83.75 98 THR A N 1
ATOM 765 C CA . THR A 1 98 ? -2.16 -7.945 -2.291 1 83.75 98 THR A CA 1
ATOM 766 C C . THR A 1 98 ? -2.525 -7.238 -3.594 1 83.75 98 THR A C 1
ATOM 768 O O . THR A 1 98 ? -2.01 -7.586 -4.66 1 83.75 98 THR A O 1
ATOM 771 N N . LYS A 1 99 ? -3.527 -6.387 -3.492 1 85.75 99 LYS A N 1
ATOM 772 C CA . LYS A 1 99 ? -3.93 -5.555 -4.621 1 85.75 99 LYS A CA 1
ATOM 773 C C . LYS A 1 99 ? -4.051 -4.09 -4.211 1 85.75 99 LYS A C 1
ATOM 775 O O . LYS A 1 99 ? -4.441 -3.787 -3.082 1 85.75 99 LYS A O 1
ATOM 780 N N . THR A 1 100 ? -3.662 -3.248 -5.125 1 88 100 THR A N 1
ATOM 781 C CA . THR A 1 100 ? -3.814 -1.816 -4.887 1 88 100 THR A CA 1
ATOM 782 C C . THR A 1 100 ? -4.676 -1.177 -5.969 1 88 100 THR A C 1
ATOM 784 O O . THR A 1 100 ? -4.523 -1.483 -7.152 1 88 100 THR A O 1
ATOM 787 N N . PHE A 1 101 ? -5.578 -0.283 -5.508 1 93.06 101 PHE A N 1
ATOM 788 C CA . PHE A 1 101 ? -6.441 0.486 -6.395 1 93.06 101 PHE A CA 1
ATOM 789 C C . PHE A 1 101 ? -6.203 1.98 -6.223 1 93.06 101 PHE A C 1
ATOM 791 O O . PHE A 1 101 ? -6.336 2.512 -5.117 1 93.06 101 PHE A O 1
ATOM 798 N N . SER A 1 102 ? -5.82 2.566 -7.305 1 92.56 102 SER A N 1
ATOM 799 C CA . SER A 1 102 ? -5.75 4.023 -7.305 1 92.56 102 SER A CA 1
ATOM 800 C C . SER A 1 102 ? -7.043 4.637 -7.836 1 92.56 102 SER A C 1
ATOM 802 O O . SER A 1 102 ? -7.383 4.461 -9.008 1 92.56 102 SER A O 1
ATOM 804 N N . VAL A 1 103 ? -7.77 5.379 -6.992 1 95.88 103 VAL A N 1
ATOM 805 C CA . VAL A 1 103 ? -9.062 5.945 -7.367 1 95.88 103 VAL A CA 1
ATOM 806 C C . VAL A 1 103 ? -8.945 7.461 -7.5 1 95.88 103 VAL A C 1
ATOM 808 O O . VAL A 1 103 ? -8.531 8.141 -6.555 1 95.88 103 VAL A O 1
ATOM 811 N N . SER A 1 104 ? -9.25 7.926 -8.656 1 95.88 104 SER A N 1
ATOM 812 C CA . SER A 1 104 ? -9.344 9.359 -8.914 1 95.88 104 SER A CA 1
ATOM 813 C C . SER A 1 104 ? -10.797 9.789 -9.102 1 95.88 104 SER A C 1
ATOM 815 O O . SER A 1 104 ? -11.586 9.078 -9.727 1 95.88 104 SER A O 1
ATOM 817 N N . VAL A 1 105 ? -11.078 10.977 -8.516 1 96.25 105 VAL A N 1
ATOM 818 C CA . VAL A 1 105 ? -12.453 11.477 -8.586 1 96.25 105 VAL A CA 1
ATOM 819 C C . VAL A 1 105 ? -12.461 12.867 -9.219 1 96.25 105 VAL A C 1
ATOM 821 O O . VAL A 1 105 ? -11.633 13.719 -8.883 1 96.25 105 VAL A O 1
ATOM 824 N N . TYR A 1 106 ? -13.289 13.078 -10.18 1 94.56 106 TYR A N 1
ATOM 825 C CA . TYR A 1 106 ? -13.383 14.375 -10.836 1 94.56 106 TYR A CA 1
ATOM 826 C C . TYR A 1 106 ? -14.836 14.82 -10.977 1 94.56 106 TYR A C 1
ATOM 828 O O . TYR A 1 106 ? -15.75 13.992 -10.938 1 94.56 106 TYR A O 1
ATOM 836 N N . VAL B 1 1 ? 3.1 -5.5 -10.758 1 36.38 1 VAL B N 1
ATOM 837 C CA . VAL B 1 1 ? 1.971 -4.883 -11.445 1 36.38 1 VAL B CA 1
ATOM 838 C C . VAL B 1 1 ? 1.521 -3.637 -10.688 1 36.38 1 VAL B C 1
ATOM 840 O O . VAL B 1 1 ? 1.427 -3.652 -9.461 1 36.38 1 VAL B O 1
ATOM 843 N N . PHE B 1 2 ? 1.591 -2.508 -11.336 1 51.19 2 PHE B N 1
ATOM 844 C CA . PHE B 1 2 ? 1.018 -1.256 -10.859 1 51.19 2 PHE B CA 1
ATOM 845 C C . PHE B 1 2 ? -0.423 -1.458 -10.406 1 51.19 2 PHE B C 1
ATOM 847 O O . PHE B 1 2 ? -1.106 -2.369 -10.875 1 51.19 2 PHE B O 1
ATOM 854 N N . GLY B 1 3 ? -0.732 -1.198 -9.25 1 67.06 3 GLY B N 1
ATOM 855 C CA . GLY B 1 3 ? -2.104 -1.224 -8.766 1 67.06 3 GLY B CA 1
ATOM 856 C C . GLY B 1 3 ? -3.117 -0.848 -9.828 1 67.06 3 GLY B C 1
ATOM 857 O O . GLY B 1 3 ? -2.746 -0.448 -10.93 1 67.06 3 GLY B O 1
ATOM 858 N N . ASP B 1 4 ? -4.363 -1.387 -9.789 1 84 4 ASP B N 1
ATOM 859 C CA . ASP B 1 4 ? -5.48 -0.979 -10.641 1 84 4 ASP B CA 1
ATOM 860 C C . ASP B 1 4 ? -5.812 0.499 -10.438 1 84 4 ASP B C 1
ATOM 862 O O . ASP B 1 4 ? -5.734 1.012 -9.32 1 84 4 ASP B O 1
ATOM 866 N N . SER B 1 5 ? -5.875 1.199 -11.578 1 89.62 5 SER B N 1
ATOM 867 C CA . SER B 1 5 ? -6.285 2.598 -11.508 1 89.62 5 SER B CA 1
ATOM 868 C C . SER B 1 5 ? -7.68 2.797 -12.086 1 89.62 5 SER B C 1
ATOM 870 O O . SER B 1 5 ? -8.047 2.146 -13.062 1 89.62 5 SER B O 1
ATOM 872 N N . MET B 1 6 ? -8.492 3.648 -11.383 1 93.56 6 MET B N 1
ATOM 873 C CA . MET B 1 6 ? -9.805 3.998 -11.914 1 93.56 6 MET B CA 1
ATOM 874 C C . MET B 1 6 ? -10.109 5.473 -11.688 1 93.56 6 MET B C 1
ATOM 876 O O . MET B 1 6 ? -9.719 6.043 -10.664 1 93.56 6 MET B O 1
ATOM 880 N N . SER B 1 7 ? -10.742 6.121 -12.68 1 95.38 7 SER B N 1
ATOM 881 C CA . SER B 1 7 ? -11.242 7.492 -12.609 1 95.38 7 SER B CA 1
ATOM 882 C C . SER B 1 7 ? -12.766 7.527 -12.648 1 95.38 7 SER B C 1
ATOM 884 O O . SER B 1 7 ? -13.383 6.973 -13.562 1 95.38 7 SER B O 1
ATOM 886 N N . VAL B 1 8 ? -13.352 8.156 -11.656 1 96.25 8 VAL B N 1
ATOM 887 C CA . VAL B 1 8 ? -14.805 8.133 -11.531 1 96.25 8 VAL B CA 1
ATOM 888 C C . VAL B 1 8 ? -15.32 9.539 -11.25 1 96.25 8 VAL B C 1
ATOM 890 O O . VAL B 1 8 ? -14.547 10.43 -10.891 1 96.25 8 VAL B O 1
ATOM 893 N N . MET B 1 9 ? -16.625 9.773 -11.461 1 96.88 9 MET B N 1
ATOM 894 C CA . MET B 1 9 ? -17.234 11.07 -11.211 1 96.88 9 MET B CA 1
ATOM 895 C C . MET B 1 9 ? -17.812 11.133 -9.797 1 96.88 9 MET B C 1
ATOM 897 O O . MET B 1 9 ? -18.234 10.117 -9.242 1 96.88 9 MET B O 1
ATOM 901 N N . GLU B 1 10 ? -17.797 12.461 -9.297 1 96.75 10 GLU B N 1
ATOM 902 C CA . GLU B 1 10 ? -18.469 12.648 -8.016 1 96.75 10 GLU B CA 1
ATOM 903 C C . GLU B 1 10 ? -19.891 12.109 -8.047 1 96.75 10 GLU B C 1
ATOM 905 O O . GLU B 1 10 ? -20.609 12.305 -9.023 1 96.75 10 GLU B O 1
ATOM 910 N N . GLY B 1 11 ? -20.281 11.43 -6.98 1 96.75 11 GLY B N 1
ATOM 911 C CA . GLY B 1 11 ? -21.625 10.891 -6.898 1 96.75 11 GLY B CA 1
ATOM 912 C C . GLY B 1 11 ? -21.719 9.438 -7.332 1 96.75 11 GLY B C 1
ATOM 913 O O . GLY B 1 11 ? -22.703 8.758 -7.051 1 96.75 11 GLY B O 1
ATOM 914 N N . ASP B 1 12 ? -20.719 8.938 -8 1 97.19 12 ASP B N 1
ATOM 915 C CA . ASP B 1 12 ? -20.703 7.559 -8.469 1 97.19 12 ASP B CA 1
ATOM 916 C C . ASP B 1 12 ? -20.5 6.582 -7.316 1 97.19 12 ASP B C 1
ATOM 918 O O . ASP B 1 12 ? -20.141 6.996 -6.211 1 97.19 12 ASP B O 1
ATOM 922 N N . SER B 1 13 ? -20.844 5.352 -7.59 1 97.25 13 SER B N 1
ATOM 923 C CA . SER B 1 13 ? -20.453 4.223 -6.75 1 97.25 13 SER B CA 1
ATOM 924 C C . SER B 1 13 ? -19.375 3.383 -7.434 1 97.25 13 SER B C 1
ATOM 926 O O . SER B 1 13 ? -19.453 3.133 -8.641 1 97.25 13 SER B O 1
ATOM 928 N N . VAL B 1 14 ? -18.375 3.043 -6.68 1 97.31 14 VAL B N 1
ATOM 929 C CA . VAL B 1 14 ? -17.266 2.262 -7.219 1 97.31 14 VAL B CA 1
ATOM 930 C C . VAL B 1 14 ? -17.188 0.918 -6.5 1 97.31 14 VAL B C 1
ATOM 932 O O . VAL B 1 14 ? -17.359 0.848 -5.281 1 97.31 14 VAL B O 1
ATOM 935 N N . VAL B 1 15 ? -16.906 -0.143 -7.285 1 97.62 15 VAL B N 1
ATOM 936 C CA . VAL B 1 15 ? -16.688 -1.469 -6.711 1 97.62 15 VAL B CA 1
ATOM 937 C C . VAL B 1 15 ? -15.234 -1.888 -6.906 1 97.62 15 VAL B C 1
ATOM 939 O O . VAL B 1 15 ? -14.719 -1.88 -8.031 1 97.62 15 VAL B O 1
ATOM 942 N N . LEU B 1 16 ? -14.547 -2.174 -5.867 1 97.31 16 LEU B N 1
ATOM 943 C CA . LEU B 1 16 ? -13.195 -2.727 -5.875 1 97.31 16 LEU B CA 1
ATOM 944 C C . LEU B 1 16 ? -13.227 -4.242 -5.699 1 97.31 16 LEU B C 1
ATOM 946 O O . LEU B 1 16 ? -13.438 -4.738 -4.59 1 97.31 16 LEU B O 1
ATOM 950 N N . LEU B 1 17 ? -12.969 -4.91 -6.766 1 96.19 17 LEU B N 1
ATOM 951 C CA . LEU B 1 17 ? -13.156 -6.355 -6.812 1 96.19 17 LEU B CA 1
ATOM 952 C C . LEU B 1 17 ? -11.914 -7.082 -6.301 1 96.19 17 LEU B C 1
ATOM 954 O O . LEU B 1 17 ? -10.797 -6.77 -6.707 1 96.19 17 LEU B O 1
ATOM 958 N N . THR B 1 18 ? -12.102 -8.031 -5.406 1 93.38 18 THR B N 1
ATOM 959 C CA . THR B 1 18 ? -10.992 -8.867 -4.949 1 93.38 18 THR B CA 1
ATOM 960 C C . THR B 1 18 ? -10.641 -9.922 -5.996 1 93.38 18 THR B C 1
ATOM 962 O O . THR B 1 18 ? -9.547 -10.477 -5.98 1 93.38 18 THR B O 1
ATOM 965 N N . ASN B 1 19 ? -11.555 -10.297 -6.852 1 89.81 19 ASN B N 1
ATOM 966 C CA . ASN B 1 19 ? -11.469 -11.344 -7.863 1 89.81 19 ASN B CA 1
ATOM 967 C C . ASN B 1 19 ? -11.477 -12.734 -7.238 1 89.81 19 ASN B C 1
ATOM 969 O O . ASN B 1 19 ? -11.008 -13.695 -7.844 1 89.81 19 ASN B O 1
ATOM 973 N N . VAL B 1 20 ? -11.852 -12.805 -6.066 1 89.69 20 VAL B N 1
ATOM 974 C CA . VAL B 1 20 ? -12.078 -14.086 -5.398 1 89.69 20 VAL B CA 1
ATOM 975 C C . VAL B 1 20 ? -13.562 -14.445 -5.465 1 89.69 20 VAL B C 1
ATOM 977 O O . VAL B 1 20 ? -14.43 -13.57 -5.324 1 89.69 20 VAL B O 1
ATOM 980 N N . THR B 1 21 ? -13.781 -15.633 -5.691 1 89.44 21 THR B N 1
ATOM 981 C CA . THR B 1 21 ? -15.172 -16.062 -5.781 1 89.44 21 THR B CA 1
ATOM 982 C C . THR B 1 21 ? -15.758 -16.297 -4.395 1 89.44 21 THR B C 1
ATOM 984 O O . THR B 1 21 ? -16.938 -16.031 -4.16 1 89.44 21 THR B O 1
ATOM 987 N N . GLU B 1 22 ? -14.844 -16.891 -3.502 1 90.25 22 GLU B N 1
ATOM 988 C CA . GLU B 1 22 ? -15.305 -17.141 -2.141 1 90.25 22 GLU B CA 1
ATOM 989 C C . GLU B 1 22 ? -14.164 -17.031 -1.14 1 90.25 22 GLU B C 1
ATOM 991 O O . GLU B 1 22 ? -13.07 -17.562 -1.372 1 90.25 22 GLU B O 1
ATOM 996 N N . ILE B 1 23 ? -14.422 -16.344 -0.043 1 88.5 23 ILE B N 1
ATOM 997 C CA . ILE B 1 23 ? -13.453 -16.266 1.043 1 88.5 23 ILE B CA 1
ATOM 998 C C . ILE B 1 23 ? -13.5 -17.547 1.875 1 88.5 23 ILE B C 1
ATOM 1000 O O . ILE B 1 23 ? -14.562 -17.953 2.348 1 88.5 23 ILE B O 1
ATOM 1004 N N . HIS B 1 24 ? -12.414 -18.078 2.018 1 90.62 24 HIS B N 1
ATOM 1005 C CA . HIS B 1 24 ? -12.359 -19.328 2.791 1 90.62 24 HIS B CA 1
ATOM 1006 C C . HIS B 1 24 ? -12.117 -19.031 4.27 1 90.62 24 HIS B C 1
ATOM 1008 O O . HIS B 1 24 ? -11.781 -17.906 4.641 1 90.62 24 HIS B O 1
ATOM 1014 N N . GLU B 1 25 ? -12.266 -20.125 5.051 1 90.5 25 GLU B N 1
ATOM 1015 C CA . GLU B 1 25 ? -12.227 -19.984 6.504 1 90.5 25 GLU B CA 1
ATOM 1016 C C . GLU B 1 25 ? -10.875 -19.453 6.977 1 90.5 25 GLU B C 1
ATOM 1018 O O . GLU B 1 25 ? -10.812 -18.656 7.914 1 90.5 25 GLU B O 1
ATOM 1023 N N . ASP B 1 26 ? -9.828 -19.812 6.273 1 91.31 26 ASP B N 1
ATOM 1024 C CA . ASP B 1 26 ? -8.492 -19.453 6.738 1 91.31 26 ASP B CA 1
ATOM 1025 C C . ASP B 1 26 ? -8.023 -18.156 6.098 1 91.31 26 ASP B C 1
ATOM 1027 O O . ASP B 1 26 ? -6.906 -17.703 6.363 1 91.31 26 ASP B O 1
ATOM 1031 N N . ASP B 1 27 ? -8.977 -17.531 5.367 1 90.56 27 ASP B N 1
ATOM 1032 C CA . ASP B 1 27 ? -8.586 -16.281 4.715 1 90.56 27 ASP B CA 1
ATOM 1033 C C . ASP B 1 27 ? -8.93 -15.078 5.582 1 90.56 27 ASP B C 1
ATOM 1035 O O . ASP B 1 27 ? -9.984 -15.047 6.215 1 90.56 27 ASP B O 1
ATOM 1039 N N . ASP B 1 28 ? -8.016 -14.188 5.711 1 92.81 28 ASP B N 1
ATOM 1040 C CA . ASP B 1 28 ? -8.266 -12.875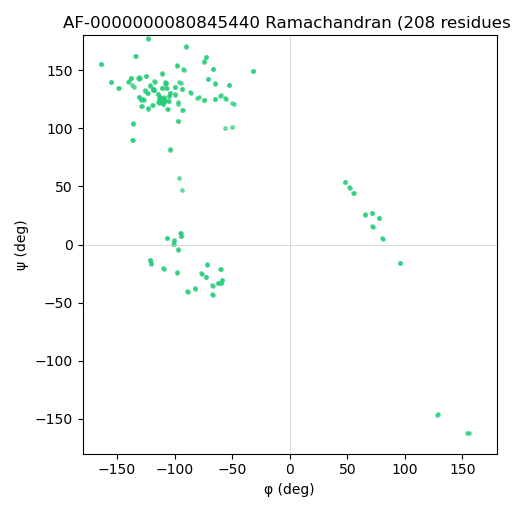 6.285 1 92.81 28 ASP B CA 1
ATOM 1041 C C . ASP B 1 28 ? -8.164 -11.781 5.223 1 92.81 28 ASP B C 1
ATOM 1043 O O . ASP B 1 28 ? -7.246 -11.797 4.398 1 92.81 28 ASP B O 1
ATOM 1047 N N . ILE B 1 29 ? -9.117 -10.906 5.258 1 94.44 29 ILE B N 1
ATOM 1048 C CA . ILE B 1 29 ? -9.133 -9.805 4.305 1 94.44 29 ILE B CA 1
ATOM 1049 C C . ILE B 1 29 ? -9.039 -8.477 5.051 1 94.44 29 ILE B C 1
ATOM 1051 O O . ILE B 1 29 ? -9.734 -8.258 6.043 1 94.44 29 ILE B O 1
ATOM 1055 N N . LEU B 1 30 ? -8.211 -7.637 4.613 1 94.94 30 LEU B N 1
ATOM 1056 C CA . LEU B 1 30 ? -8.062 -6.285 5.141 1 94.94 30 LEU B CA 1
ATOM 1057 C C . LEU B 1 30 ? -8.055 -5.258 4.016 1 94.94 30 LEU B C 1
ATOM 1059 O O . LEU B 1 30 ? -7.352 -5.434 3.016 1 94.94 30 LEU B O 1
ATOM 1063 N N . TRP B 1 31 ? -8.945 -4.238 4.121 1 96.25 31 TRP B N 1
ATOM 1064 C CA . TRP B 1 31 ? -8.922 -3.072 3.248 1 96.25 31 TRP B CA 1
ATOM 1065 C C . TRP B 1 31 ? -8.344 -1.859 3.971 1 96.25 31 TRP B C 1
ATOM 1067 O O . TRP B 1 31 ? -8.758 -1.539 5.086 1 96.25 31 TRP B O 1
ATOM 1077 N N . LYS B 1 32 ? -7.355 -1.17 3.32 1 94.69 32 LYS B N 1
ATOM 1078 C CA . LYS B 1 32 ? -6.754 0.052 3.844 1 94.69 32 LYS B CA 1
ATOM 1079 C C . LYS B 1 32 ? -6.848 1.189 2.832 1 94.69 32 LYS B C 1
ATOM 1081 O O . LYS B 1 32 ? -6.742 0.964 1.624 1 94.69 32 LYS B O 1
ATOM 1086 N N . PHE B 1 33 ? -7.027 2.375 3.406 1 96.06 33 PHE B N 1
ATOM 1087 C CA . PHE B 1 33 ? -7.125 3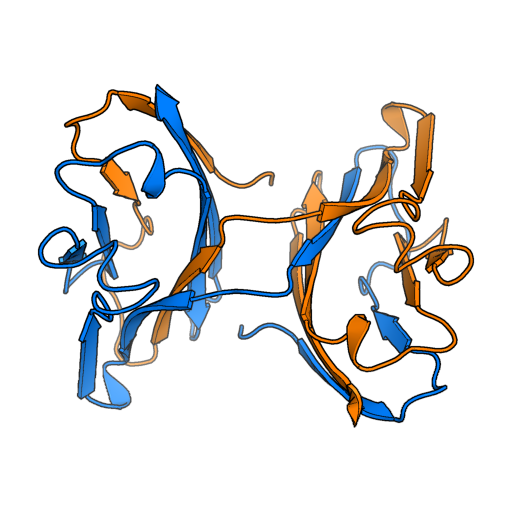.582 2.594 1 96.06 33 PHE B CA 1
ATOM 1088 C C . PHE B 1 33 ? -6.008 4.559 2.934 1 96.06 33 PHE B C 1
ATOM 1090 O O . PHE B 1 33 ? -5.656 4.727 4.105 1 96.06 33 PHE B O 1
ATOM 1097 N N . SER B 1 34 ? -5.391 5.086 1.877 1 93.31 34 SER B N 1
ATOM 1098 C CA . SER B 1 34 ? -4.414 6.152 2.068 1 93.31 34 SER B CA 1
ATOM 1099 C C . SER B 1 34 ? -4.57 7.242 1.013 1 93.31 34 SER B C 1
ATOM 1101 O O . SER B 1 34 ? -4.914 6.953 -0.137 1 93.31 34 SER B O 1
ATOM 1103 N N . THR B 1 35 ? -4.371 8.453 1.426 1 89.31 35 THR B N 1
ATOM 1104 C CA . THR B 1 35 ? -4.477 9.578 0.504 1 89.31 35 THR B CA 1
ATOM 1105 C C . THR B 1 35 ? -3.096 10 0.002 1 89.31 35 THR B C 1
ATOM 1107 O O . THR B 1 35 ? -2.98 10.648 -1.04 1 89.31 35 THR B O 1
ATOM 1110 N N . GLU B 1 36 ? -2.096 9.688 0.741 1 87 36 GLU B N 1
ATOM 1111 C CA . GLU B 1 36 ? -0.788 10.219 0.367 1 87 36 GLU B CA 1
ATOM 1112 C C . GLU B 1 36 ? 0.26 9.109 0.305 1 87 36 GLU B C 1
ATOM 1114 O O . GLU B 1 36 ? 0.391 8.32 1.242 1 87 36 GLU B O 1
ATOM 1119 N N . ASN B 1 37 ? 0.78 8.945 -0.783 1 88.94 37 ASN B N 1
ATOM 1120 C CA . ASN B 1 37 ? 1.944 8.102 -1.029 1 88.94 37 ASN B CA 1
ATOM 1121 C C . ASN B 1 37 ? 3.047 8.867 -1.757 1 88.94 37 ASN B C 1
ATOM 1123 O O . ASN B 1 37 ? 2.791 9.516 -2.771 1 88.94 37 ASN B O 1
ATOM 1127 N N . PHE B 1 38 ? 4.184 8.844 -1.137 1 93.56 38 PHE B N 1
ATOM 1128 C CA . PHE B 1 38 ? 5.293 9.586 -1.726 1 93.56 38 PHE B CA 1
ATOM 1129 C C . PHE B 1 38 ? 6.293 8.641 -2.379 1 93.56 38 PHE B C 1
ATOM 1131 O O . PHE B 1 38 ? 6.738 7.672 -1.755 1 93.56 38 PHE B O 1
ATOM 1138 N N . ARG B 1 39 ? 6.531 8.867 -3.65 1 95 39 ARG B N 1
ATOM 1139 C CA . ARG B 1 39 ? 7.617 8.156 -4.316 1 95 39 ARG B CA 1
ATOM 1140 C C . ARG B 1 39 ? 8.969 8.547 -3.727 1 95 39 ARG B C 1
ATOM 1142 O O . ARG B 1 39 ? 9.312 9.734 -3.678 1 95 39 ARG B O 1
ATOM 1149 N N . ILE B 1 40 ? 9.742 7.512 -3.281 1 98.31 40 ILE B N 1
ATOM 1150 C CA . ILE B 1 40 ? 10.992 7.91 -2.643 1 98.31 40 ILE B CA 1
ATOM 1151 C C . ILE B 1 40 ? 12.172 7.289 -3.385 1 98.31 40 ILE B C 1
ATOM 1153 O O . ILE B 1 40 ? 13.32 7.703 -3.195 1 98.31 40 ILE B O 1
ATOM 1157 N N . ALA B 1 41 ? 11.961 6.293 -4.301 1 98.5 41 ALA B N 1
ATOM 1158 C CA . ALA B 1 41 ? 13.031 5.75 -5.137 1 98.5 41 ALA B CA 1
ATOM 1159 C C . ALA B 1 41 ? 12.469 4.953 -6.309 1 98.5 41 ALA B C 1
ATOM 1161 O O . ALA B 1 41 ? 11.344 4.449 -6.238 1 98.5 41 ALA B O 1
ATOM 1162 N N . GLU B 1 42 ? 13.266 4.844 -7.426 1 97.88 42 GLU B N 1
ATOM 1163 C CA . GLU B 1 42 ? 12.797 4.172 -8.633 1 97.88 42 GLU B CA 1
ATOM 1164 C C . GLU B 1 42 ? 13.969 3.641 -9.453 1 97.88 42 GLU B C 1
ATOM 1166 O O . GLU B 1 42 ? 15.016 4.297 -9.555 1 97.88 42 GLU B O 1
ATOM 1171 N N . ILE B 1 43 ? 13.742 2.434 -9.977 1 96.81 43 ILE B N 1
ATOM 1172 C CA . ILE B 1 43 ? 14.68 1.878 -10.945 1 96.81 43 ILE B CA 1
ATOM 1173 C C . ILE B 1 43 ? 13.922 1.405 -12.188 1 96.81 43 ILE B C 1
ATOM 1175 O O . ILE B 1 43 ? 12.938 0.68 -12.078 1 96.81 43 ILE B O 1
ATOM 1179 N N . SER B 1 44 ? 14.258 1.846 -13.305 1 95.75 44 SER B N 1
ATOM 1180 C CA . SER B 1 44 ? 13.852 1.314 -14.602 1 95.75 44 SER B CA 1
ATOM 1181 C C . SER B 1 44 ? 15.031 1.24 -15.562 1 95.75 44 SER B C 1
ATOM 1183 O O . SER B 1 44 ? 15.438 2.252 -16.141 1 95.75 44 SER B O 1
ATOM 1185 N N . ARG B 1 45 ? 15.508 0.009 -15.742 1 93 45 ARG B N 1
ATOM 1186 C CA . ARG B 1 45 ? 16.688 -0.145 -16.594 1 93 45 ARG B CA 1
ATOM 1187 C C . ARG B 1 45 ? 16.359 0.204 -18.047 1 93 45 ARG B C 1
ATOM 1189 O O . ARG B 1 45 ? 17.125 0.909 -18.703 1 93 45 ARG B O 1
ATOM 1196 N N . ALA B 1 46 ? 15.234 -0.265 -18.484 1 93.06 46 ALA B N 1
ATOM 1197 C CA . ALA B 1 46 ? 14.82 -0.019 -19.859 1 93.06 46 ALA B CA 1
ATOM 1198 C C . ALA B 1 46 ? 14.703 1.478 -20.141 1 93.06 46 ALA B C 1
ATOM 1200 O O . ALA B 1 46 ? 15.039 1.939 -21.234 1 93.06 46 ALA B O 1
ATOM 1201 N N . ALA B 1 47 ? 14.32 2.229 -19.172 1 95.31 47 ALA B N 1
ATOM 1202 C CA . ALA B 1 47 ? 14.125 3.666 -19.344 1 95.31 47 ALA B CA 1
ATOM 1203 C C . ALA B 1 47 ? 15.352 4.445 -18.875 1 95.31 47 ALA B C 1
ATOM 1205 O O . ALA B 1 47 ? 15.398 5.672 -18.984 1 95.31 47 ALA B O 1
ATOM 1206 N N . GLY B 1 48 ? 16.359 3.725 -18.312 1 95.19 48 GLY B N 1
ATOM 1207 C CA . GLY B 1 48 ? 17.562 4.379 -17.812 1 95.19 48 GLY B CA 1
ATOM 1208 C C . GLY B 1 48 ? 17.312 5.168 -16.547 1 95.19 48 GLY B C 1
ATOM 1209 O O . GLY B 1 48 ? 17.969 6.184 -16.297 1 95.19 48 GLY B O 1
ATOM 1210 N N . ILE B 1 49 ? 16.359 4.773 -15.812 1 96.81 49 ILE B N 1
ATOM 1211 C CA . ILE B 1 49 ? 15.992 5.496 -14.594 1 96.81 49 ILE B CA 1
ATOM 1212 C C . ILE B 1 49 ? 16.641 4.828 -13.383 1 96.81 49 ILE B C 1
ATOM 1214 O O . ILE B 1 49 ? 16.531 3.615 -13.203 1 96.81 49 ILE B O 1
ATOM 1218 N N . PHE B 1 50 ? 17.438 5.457 -12.609 1 97.56 50 PHE B N 1
ATOM 1219 C CA . PHE B 1 50 ? 17.969 5.176 -11.281 1 97.56 50 PHE B CA 1
ATOM 1220 C C . PHE B 1 50 ? 17.922 6.422 -10.406 1 97.56 50 PHE B C 1
ATOM 1222 O O . PHE B 1 50 ? 18.844 7.234 -10.422 1 97.56 50 PHE B O 1
ATOM 1229 N N . SER B 1 51 ? 16.719 6.57 -9.672 1 97.88 51 SER B N 1
ATOM 1230 C CA . SER B 1 51 ? 16.469 7.863 -9.047 1 97.88 51 SER B CA 1
ATOM 1231 C C . SER B 1 51 ? 16.062 7.695 -7.586 1 97.88 51 SER B C 1
ATOM 1233 O O . SER B 1 51 ? 15.359 6.742 -7.234 1 97.88 51 SER B O 1
ATOM 1235 N N . ILE B 1 52 ? 16.516 8.633 -6.773 1 98.06 52 ILE B N 1
ATOM 1236 C CA . ILE B 1 52 ? 16.094 8.828 -5.391 1 98.06 52 ILE B CA 1
ATOM 1237 C C . ILE B 1 52 ? 15.344 10.156 -5.262 1 98.06 52 ILE B C 1
ATOM 1239 O O . ILE B 1 52 ? 15.812 11.188 -5.746 1 98.06 52 ILE B O 1
ATOM 1243 N N . TYR B 1 53 ? 14.156 10.094 -4.742 1 97.81 53 TYR B N 1
ATOM 1244 C CA . TYR B 1 53 ? 13.344 11.281 -4.496 1 97.81 53 TYR B CA 1
ATOM 1245 C C . TYR B 1 53 ? 13.328 11.633 -3.014 1 97.81 53 TYR B C 1
ATOM 1247 O O . TYR B 1 53 ? 12.344 11.367 -2.316 1 97.81 53 TYR B O 1
ATOM 1255 N N . ASP B 1 54 ? 14.383 12.32 -2.592 1 96.94 54 ASP B N 1
ATOM 1256 C CA . ASP B 1 54 ? 14.57 12.484 -1.154 1 96.94 54 ASP B CA 1
ATOM 1257 C C . ASP B 1 54 ? 14.094 13.859 -0.693 1 96.94 54 ASP B C 1
ATOM 1259 O O . ASP B 1 54 ? 14.219 14.203 0.485 1 96.94 54 ASP B O 1
ATOM 1263 N N . ASP B 1 55 ? 13.516 14.719 -1.602 1 96.12 55 ASP B N 1
ATOM 1264 C CA . ASP B 1 55 ? 13.039 16.047 -1.229 1 96.12 55 ASP B CA 1
ATOM 1265 C C . ASP B 1 55 ? 11.555 16.031 -0.898 1 96.12 55 ASP B C 1
ATOM 1267 O O . ASP B 1 55 ? 10.969 17.062 -0.581 1 96.12 55 ASP B O 1
ATOM 1271 N N . VAL B 1 56 ? 10.977 14.898 -0.789 1 94.19 56 VAL B N 1
ATOM 1272 C CA . VAL B 1 56 ? 9.57 14.781 -0.438 1 94.19 56 VAL B CA 1
ATOM 1273 C C . VAL B 1 56 ? 9.375 15.086 1.045 1 94.19 56 VAL B C 1
ATOM 1275 O O . VAL B 1 56 ? 10.328 15.023 1.827 1 94.19 56 VAL B O 1
ATOM 1278 N N . LEU B 1 57 ? 8.141 15.484 1.428 1 93.94 57 LEU B N 1
ATOM 1279 C CA . LEU B 1 57 ? 7.801 15.773 2.814 1 93.94 57 LEU B CA 1
ATOM 1280 C C . L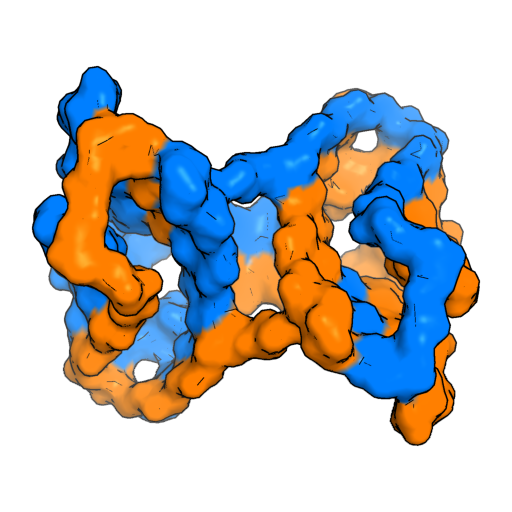EU B 1 57 ? 8.797 16.766 3.424 1 93.94 57 LEU B C 1
ATOM 1282 O O . LEU B 1 57 ? 9.367 16.5 4.484 1 93.94 57 LEU B O 1
ATOM 1286 N N . ASP B 1 58 ? 9 17.812 2.678 1 94.75 58 ASP B N 1
ATOM 1287 C CA . ASP B 1 58 ? 9.867 18.906 3.094 1 94.75 58 ASP B CA 1
ATOM 1288 C C . ASP B 1 58 ? 11.266 18.406 3.438 1 94.75 58 ASP B C 1
ATOM 1290 O O . ASP B 1 58 ? 11.781 18.703 4.52 1 94.75 58 ASP B O 1
ATOM 1294 N N . GLY B 1 59 ? 11.812 17.516 2.578 1 96.75 59 GLY B N 1
ATOM 1295 C CA . GLY B 1 59 ? 13.188 17.062 2.705 1 96.75 59 GLY B CA 1
ATOM 1296 C C . GLY B 1 59 ? 13.383 16.031 3.797 1 96.75 59 GLY B C 1
ATOM 1297 O O . GLY B 1 59 ? 14.492 15.859 4.309 1 96.75 59 GLY B O 1
ATOM 1298 N N . ARG B 1 60 ? 12.367 15.352 4.172 1 96.56 60 ARG B N 1
ATOM 1299 C CA . ARG B 1 60 ? 12.391 14.391 5.27 1 96.56 60 ARG B CA 1
ATOM 1300 C C . ARG B 1 60 ? 13.414 13.289 5.004 1 96.56 60 ARG B C 1
ATOM 1302 O O . ARG B 1 60 ? 14.023 12.766 5.941 1 96.56 60 ARG B O 1
ATOM 1309 N N . PHE B 1 61 ? 13.625 12.992 3.793 1 97.88 61 PHE B N 1
ATOM 1310 C CA . PHE B 1 61 ? 14.492 11.875 3.451 1 97.88 61 PHE B CA 1
ATOM 1311 C C . PHE B 1 61 ? 15.828 12.367 2.908 1 97.88 61 PHE B C 1
ATOM 1313 O O . PHE B 1 61 ? 16.609 11.586 2.371 1 97.88 61 PHE B O 1
ATOM 1320 N N . ARG B 1 62 ? 16.031 13.727 2.947 1 97.5 62 ARG B N 1
ATOM 1321 C CA . ARG B 1 62 ? 17.25 14.281 2.359 1 97.5 62 ARG B CA 1
ATOM 1322 C C . ARG B 1 62 ? 18.484 13.648 2.979 1 97.5 62 ARG B C 1
ATOM 1324 O O . ARG B 1 62 ? 18.625 13.594 4.203 1 97.5 62 ARG B O 1
ATOM 1331 N N . ASP B 1 63 ? 19.344 13.117 2.135 1 96.31 63 ASP B N 1
ATOM 1332 C CA . ASP B 1 63 ? 20.656 12.547 2.463 1 96.31 63 ASP B CA 1
ATOM 1333 C C . ASP B 1 63 ? 20.5 11.305 3.338 1 96.31 63 ASP B C 1
ATOM 1335 O O . ASP B 1 63 ? 21.391 10.984 4.129 1 96.31 63 ASP B O 1
ATOM 1339 N N . ARG B 1 64 ? 19.406 10.617 3.268 1 97.88 64 ARG B N 1
ATOM 1340 C CA . ARG B 1 64 ? 19.203 9.469 4.145 1 97.88 64 ARG B CA 1
ATOM 1341 C C . ARG B 1 64 ? 18.984 8.195 3.334 1 97.88 64 ARG B C 1
ATOM 1343 O O . ARG B 1 64 ? 19.078 7.09 3.873 1 97.88 64 ARG B O 1
ATOM 1350 N N . LEU B 1 65 ? 18.688 8.32 2.082 1 98.62 65 LEU B N 1
ATOM 1351 C CA . LEU B 1 65 ? 18.312 7.156 1.287 1 98.62 65 LEU B CA 1
ATOM 1352 C C . LEU B 1 65 ? 19.5 6.664 0.453 1 98.62 65 LEU B C 1
ATOM 1354 O O . LEU B 1 65 ? 20.234 7.469 -0.114 1 98.62 65 LEU B O 1
ATOM 1358 N N . LYS B 1 66 ? 19.688 5.383 0.452 1 98.25 66 LYS B N 1
ATOM 1359 C CA . LYS B 1 66 ? 20.578 4.688 -0.479 1 98.25 66 LYS B CA 1
ATOM 1360 C C . LYS B 1 66 ? 19.828 3.574 -1.214 1 98.25 66 LYS B C 1
ATOM 1362 O O . LYS B 1 66 ? 19.141 2.768 -0.593 1 98.25 66 LYS B O 1
ATOM 1367 N N . LEU B 1 67 ? 19.969 3.525 -2.486 1 98.31 67 LEU B N 1
ATOM 1368 C CA . LEU B 1 67 ? 19.312 2.541 -3.344 1 98.31 67 LEU B CA 1
ATOM 1369 C C . LEU B 1 67 ? 20.344 1.609 -3.979 1 98.31 67 LEU B C 1
ATOM 1371 O O . LEU B 1 67 ? 21.281 2.068 -4.637 1 98.31 67 LEU B O 1
ATOM 1375 N N . ASP B 1 68 ? 20.156 0.334 -3.721 1 97.81 68 ASP B N 1
ATOM 1376 C CA . ASP B 1 68 ? 21.078 -0.64 -4.297 1 97.81 68 ASP B CA 1
ATOM 1377 C C . ASP B 1 68 ? 20.812 -0.836 -5.785 1 97.81 68 ASP B C 1
ATOM 1379 O O . ASP B 1 68 ? 19.719 -1.207 -6.18 1 97.81 68 ASP B O 1
ATOM 1383 N N . ASP B 1 69 ? 21.781 -0.658 -6.574 1 95.25 69 ASP B N 1
ATOM 1384 C CA . ASP B 1 69 ? 21.641 -0.692 -8.023 1 95.25 69 ASP B CA 1
ATOM 1385 C C . ASP B 1 69 ? 21.422 -2.119 -8.523 1 95.25 69 ASP B C 1
ATOM 1387 O O . ASP B 1 69 ? 20.734 -2.334 -9.523 1 95.25 69 ASP B O 1
ATOM 1391 N N . GLN B 1 70 ? 21.891 -3.02 -7.84 1 94.44 70 GLN B N 1
ATOM 1392 C CA . GLN B 1 70 ? 21.828 -4.406 -8.289 1 94.44 70 GLN B CA 1
ATOM 1393 C C . GLN B 1 70 ? 20.547 -5.074 -7.828 1 94.44 70 GLN B C 1
ATOM 1395 O O . GLN B 1 70 ? 19.891 -5.789 -8.602 1 94.44 70 GLN B O 1
ATOM 1400 N N . THR B 1 71 ? 20.125 -4.805 -6.598 1 94.75 71 THR B N 1
ATOM 1401 C CA . THR B 1 71 ? 19 -5.539 -6.027 1 94.75 71 THR B CA 1
ATOM 1402 C C . THR B 1 71 ? 17.781 -4.648 -5.91 1 94.75 71 THR B C 1
ATOM 1404 O O . THR B 1 71 ? 16.656 -5.141 -5.766 1 94.75 71 THR B O 1
ATOM 1407 N N . GLY B 1 72 ? 18 -3.34 -5.906 1 96.5 72 GLY B N 1
ATOM 1408 C CA . GLY B 1 72 ? 16.906 -2.404 -5.723 1 96.5 72 GLY B CA 1
ATOM 1409 C C . GLY B 1 72 ? 16.5 -2.238 -4.266 1 96.5 72 GLY B C 1
ATOM 1410 O O . GLY B 1 72 ? 15.523 -1.544 -3.963 1 96.5 72 GLY B O 1
ATOM 1411 N N . SER B 1 73 ? 17.25 -2.859 -3.357 1 97.38 73 SER B N 1
ATOM 1412 C CA . SER B 1 73 ? 16.953 -2.699 -1.938 1 97.38 73 SER B CA 1
ATOM 1413 C C . SER B 1 73 ? 17.203 -1.267 -1.479 1 97.38 73 SER B C 1
ATOM 1415 O O . SER B 1 73 ? 18.047 -0.568 -2.045 1 97.38 73 SER B O 1
ATOM 1417 N N . LEU B 1 74 ? 16.438 -0.882 -0.459 1 98.44 74 LEU B N 1
ATOM 1418 C CA . LEU B 1 74 ? 16.484 0.496 0.018 1 98.44 74 LEU B CA 1
ATOM 1419 C C . LEU B 1 74 ? 17.047 0.565 1.433 1 98.44 74 LEU B C 1
ATOM 1421 O O . LEU B 1 74 ? 16.625 -0.2 2.309 1 98.44 74 LEU B O 1
ATOM 1425 N N . THR B 1 75 ? 18.031 1.43 1.645 1 98.44 75 THR B N 1
ATOM 1426 C CA . THR B 1 75 ? 18.562 1.712 2.971 1 98.44 75 THR B CA 1
ATOM 1427 C C . THR B 1 75 ? 18.172 3.111 3.428 1 98.44 75 THR B C 1
ATOM 1429 O O . THR B 1 75 ? 18.281 4.074 2.668 1 98.44 75 THR B O 1
ATOM 1432 N N . ILE B 1 76 ? 17.594 3.238 4.547 1 98.44 76 ILE B N 1
ATOM 1433 C CA . ILE B 1 76 ? 17.328 4.516 5.195 1 98.44 76 ILE B CA 1
ATOM 1434 C C . ILE B 1 76 ? 18.281 4.715 6.371 1 98.44 76 ILE B C 1
ATOM 1436 O O . ILE B 1 76 ? 18.266 3.932 7.324 1 98.44 76 ILE B O 1
ATOM 1440 N N . THR B 1 77 ? 19.109 5.727 6.289 1 98.19 77 THR B N 1
ATOM 1441 C CA . THR B 1 77 ? 20.125 5.93 7.312 1 98.19 77 THR B CA 1
ATOM 1442 C C . THR B 1 77 ? 19.656 6.961 8.336 1 98.19 77 THR B C 1
ATOM 1444 O O . THR B 1 77 ? 18.828 7.82 8.031 1 98.19 77 THR B O 1
ATOM 1447 N N . ASN B 1 78 ? 20.188 6.852 9.516 1 97.81 78 ASN B N 1
ATOM 1448 C CA . ASN B 1 78 ? 19.922 7.809 10.586 1 97.81 78 ASN B CA 1
ATOM 1449 C C . ASN B 1 78 ? 18.422 8.094 10.734 1 97.81 78 ASN B C 1
ATOM 1451 O O . ASN B 1 78 ? 18 9.25 10.719 1 97.81 78 ASN B O 1
ATOM 1455 N N . ILE B 1 79 ? 17.656 7.023 10.883 1 97.31 79 ILE B N 1
ATOM 1456 C CA . ILE B 1 79 ? 16.203 7.082 10.875 1 97.31 79 ILE B CA 1
ATOM 1457 C C . ILE B 1 79 ? 15.703 7.762 12.148 1 97.31 79 ILE B C 1
ATOM 1459 O O . ILE B 1 79 ? 16.344 7.656 13.203 1 97.31 79 ILE B O 1
ATOM 1463 N N . THR B 1 80 ? 14.664 8.547 12.023 1 97.06 80 THR B N 1
ATOM 1464 C CA . THR B 1 80 ? 13.984 9.18 13.148 1 97.06 80 THR B CA 1
ATOM 1465 C C . THR B 1 80 ? 12.5 8.812 13.164 1 97.06 80 THR B C 1
ATOM 1467 O O . THR B 1 80 ? 12.031 8.07 12.297 1 97.06 80 THR B O 1
ATOM 1470 N N . THR B 1 81 ? 11.719 9.266 14.156 1 96.62 81 THR B N 1
ATOM 1471 C CA . THR B 1 81 ? 10.289 8.984 14.266 1 96.62 81 THR B CA 1
ATOM 1472 C C . THR B 1 81 ? 9.547 9.523 13.047 1 96.62 81 THR B C 1
ATOM 1474 O O . THR B 1 81 ? 8.484 9.008 12.688 1 96.62 81 THR B O 1
ATOM 1477 N N . GLU B 1 82 ? 10.164 10.477 12.359 1 95.56 82 GLU B N 1
ATOM 1478 C CA . GLU B 1 82 ? 9.547 11.055 11.164 1 95.56 82 GLU B CA 1
ATOM 1479 C C . GLU B 1 82 ? 9.562 10.062 10 1 95.56 82 GLU B C 1
ATOM 1481 O O . GLU B 1 82 ? 8.836 10.242 9.023 1 95.56 82 GLU B O 1
ATOM 1486 N N . HIS B 1 83 ? 10.406 9.016 10.109 1 96.88 83 HIS B N 1
ATOM 1487 C CA . HIS B 1 83 ? 10.555 8.055 9.023 1 96.88 83 HIS B CA 1
ATOM 1488 C C . HIS B 1 83 ? 9.773 6.773 9.312 1 96.88 83 HIS B C 1
ATOM 1490 O O . HIS B 1 83 ? 9.812 5.824 8.523 1 96.88 83 HIS B O 1
ATOM 1496 N N . ALA B 1 84 ? 9.07 6.789 10.555 1 95.94 84 ALA B N 1
ATOM 1497 C CA . ALA B 1 84 ? 8.133 5.703 10.828 1 95.94 84 ALA B CA 1
ATOM 1498 C C . ALA B 1 84 ? 6.965 5.73 9.844 1 95.94 84 ALA B C 1
ATOM 1500 O O . ALA B 1 84 ? 6.441 6.797 9.523 1 95.94 84 ALA B O 1
ATOM 1501 N N . GLY B 1 85 ? 6.594 4.57 9.414 1 94.31 85 GLY B N 1
ATOM 1502 C CA . GLY B 1 85 ? 5.496 4.469 8.469 1 94.31 85 GLY B CA 1
ATOM 1503 C C . GLY B 1 85 ? 5.566 3.225 7.605 1 94.31 85 GLY B C 1
ATOM 1504 O O . GLY B 1 85 ? 6.156 2.219 8 1 94.31 85 GLY B O 1
ATOM 1505 N N . GLU B 1 86 ? 4.852 3.285 6.559 1 93.06 86 GLU B N 1
ATOM 1506 C CA . GLU B 1 86 ? 4.789 2.154 5.637 1 93.06 86 GLU B CA 1
ATOM 1507 C C . GLU B 1 86 ? 5.594 2.428 4.371 1 93.06 86 GLU B C 1
ATOM 1509 O O . GLU B 1 86 ? 5.48 3.5 3.775 1 93.06 86 GLU B O 1
ATOM 1514 N N . TYR B 1 87 ? 6.477 1.508 4.023 1 95.12 87 TYR B N 1
ATOM 1515 C CA . TYR B 1 87 ? 7.23 1.503 2.773 1 95.12 87 TYR B CA 1
ATOM 1516 C C . TYR B 1 87 ? 6.746 0.392 1.85 1 95.12 87 TYR B C 1
ATOM 1518 O O . TYR B 1 87 ? 6.73 -0.78 2.232 1 95.12 87 TYR B O 1
ATOM 1526 N N . LYS B 1 88 ? 6.387 0.767 0.734 1 91.62 88 LYS B N 1
ATOM 1527 C CA . LYS B 1 88 ? 5.855 -0.195 -0.226 1 91.62 88 LYS B CA 1
ATOM 1528 C C . LYS B 1 88 ? 6.793 -0.363 -1.416 1 91.62 88 LYS B C 1
ATOM 1530 O O . LYS B 1 88 ? 7.242 0.624 -2.004 1 91.62 88 LYS B O 1
ATOM 1535 N N . LEU B 1 89 ? 7.117 -1.58 -1.669 1 93.06 89 LEU B N 1
ATOM 1536 C CA . LEU B 1 89 ? 7.887 -1.956 -2.85 1 93.06 89 LEU B CA 1
ATOM 1537 C C . LEU B 1 89 ? 6.973 -2.49 -3.947 1 93.06 89 LEU B C 1
ATOM 1539 O O . LEU B 1 89 ? 6.117 -3.338 -3.689 1 93.06 89 LEU B O 1
ATOM 1543 N N . GLU B 1 90 ? 7.094 -1.98 -5.105 1 89.31 90 GLU B N 1
ATOM 1544 C CA . GLU B 1 90 ? 6.43 -2.523 -6.289 1 89.31 90 GLU B CA 1
ATOM 1545 C C . GLU B 1 90 ? 7.441 -2.875 -7.375 1 89.31 90 GLU B C 1
ATOM 1547 O O . GLU B 1 90 ? 8.188 -2.008 -7.844 1 89.31 90 GLU B O 1
ATOM 1552 N N . ILE B 1 91 ? 7.531 -4.098 -7.734 1 90.5 91 ILE B N 1
ATOM 1553 C CA . ILE B 1 91 ? 8.344 -4.543 -8.859 1 90.5 91 ILE B CA 1
ATOM 1554 C C . ILE B 1 91 ? 7.434 -4.992 -10.008 1 90.5 91 ILE B C 1
ATOM 1556 O O . ILE B 1 91 ? 6.543 -5.82 -9.805 1 90.5 91 ILE B O 1
ATOM 1560 N N . THR B 1 92 ? 7.629 -4.379 -11.117 1 87.62 92 THR B N 1
ATOM 1561 C CA . THR B 1 92 ? 6.891 -4.77 -12.312 1 87.62 92 THR B CA 1
ATOM 1562 C C . THR B 1 92 ? 7.816 -5.422 -13.336 1 87.62 92 THR B C 1
ATOM 1564 O O . THR B 1 92 ? 9.008 -5.109 -13.391 1 87.62 92 THR B O 1
ATOM 1567 N N . GLY B 1 93 ? 7.293 -6.324 -14.062 1 84.69 93 GLY B N 1
ATOM 1568 C CA . GLY B 1 93 ? 8.047 -7.133 -15.008 1 84.69 93 GLY B CA 1
ATOM 1569 C C . GLY B 1 93 ? 7.832 -8.625 -14.82 1 84.69 93 GLY B C 1
ATOM 1570 O O . GLY B 1 93 ? 6.73 -9.062 -14.484 1 84.69 93 GLY B O 1
ATOM 1571 N N . ALA B 1 94 ? 8.852 -9.43 -15.078 1 76.38 94 ALA B N 1
ATOM 1572 C CA . ALA B 1 94 ? 8.711 -10.875 -14.961 1 76.38 94 ALA B CA 1
ATOM 1573 C C . ALA B 1 94 ? 8.492 -11.289 -13.516 1 76.38 94 ALA B C 1
ATOM 1575 O O . ALA B 1 94 ? 7.742 -12.234 -13.242 1 76.38 94 ALA B O 1
ATOM 1576 N N . LEU B 1 95 ? 9.18 -10.531 -12.531 1 71.44 95 LEU B N 1
ATOM 1577 C CA . LEU B 1 95 ? 9.086 -10.805 -11.109 1 71.44 95 LEU B CA 1
ATOM 1578 C C . LEU B 1 95 ? 7.996 -9.953 -10.453 1 71.44 95 LEU B C 1
ATOM 1580 O O . LEU B 1 95 ? 8.258 -9.242 -9.484 1 71.44 95 LEU B O 1
ATOM 1584 N N . LEU B 1 96 ? 6.742 -9.875 -11.062 1 73.56 96 LEU B N 1
ATOM 1585 C CA . LEU B 1 96 ? 5.699 -9.023 -10.492 1 73.56 96 LEU B CA 1
ATOM 1586 C C . LEU B 1 96 ? 5.527 -9.297 -9.008 1 73.56 96 LEU B C 1
ATOM 1588 O O . LEU B 1 96 ? 5.105 -10.391 -8.609 1 73.56 96 LEU B O 1
ATOM 1592 N N . THR B 1 97 ? 6.109 -8.398 -8.18 1 77.75 97 THR B N 1
ATOM 1593 C CA . THR B 1 97 ? 6.031 -8.562 -6.73 1 77.75 97 THR B CA 1
ATOM 1594 C C . THR B 1 97 ? 5.73 -7.23 -6.051 1 77.75 97 THR B C 1
ATOM 1596 O O . THR B 1 97 ? 6.129 -6.176 -6.539 1 77.75 97 THR B O 1
ATOM 1599 N N . THR B 1 98 ? 4.832 -7.293 -5.059 1 83.88 98 THR B N 1
ATOM 1600 C CA . THR B 1 98 ? 4.641 -6.18 -4.141 1 83.88 98 THR B CA 1
ATOM 1601 C C . THR B 1 98 ? 4.965 -6.598 -2.707 1 83.88 98 THR B C 1
ATOM 1603 O O . THR B 1 98 ? 4.645 -7.711 -2.293 1 83.88 98 THR B O 1
ATOM 1606 N N . LYS B 1 99 ? 5.727 -5.742 -2.062 1 85.94 99 LYS B N 1
ATOM 1607 C CA . LYS B 1 99 ? 6.043 -5.945 -0.651 1 85.94 99 LYS 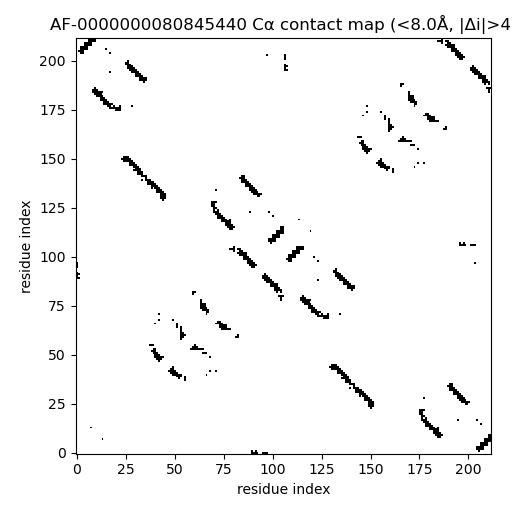B CA 1
ATOM 1608 C C . LYS B 1 99 ? 5.793 -4.676 0.156 1 85.94 99 LYS B C 1
ATOM 1610 O O . LYS B 1 99 ? 5.992 -3.566 -0.343 1 85.94 99 LYS B O 1
ATOM 1615 N N . THR B 1 100 ? 5.305 -4.887 1.357 1 88.19 100 THR B N 1
ATOM 1616 C CA . THR B 1 100 ? 5.105 -3.758 2.26 1 88.19 100 THR B CA 1
ATOM 1617 C C . THR B 1 100 ? 5.902 -3.943 3.545 1 88.19 100 THR B C 1
ATOM 1619 O O . THR B 1 100 ? 5.949 -5.043 4.102 1 88.19 100 THR B O 1
ATOM 1622 N N . PHE B 1 101 ? 6.547 -2.826 3.979 1 93.25 101 PHE B N 1
ATOM 1623 C CA . PHE B 1 101 ? 7.293 -2.785 5.23 1 93.25 101 PHE B CA 1
ATOM 1624 C C . PHE B 1 101 ? 6.699 -1.751 6.18 1 93.25 101 PHE B C 1
ATOM 1626 O O . PHE B 1 101 ? 6.594 -0.572 5.836 1 93.25 101 PHE B O 1
ATOM 1633 N N . SER B 1 102 ? 6.289 -2.248 7.285 1 92.69 102 SER B N 1
ATOM 1634 C CA . SER B 1 102 ? 5.887 -1.327 8.344 1 92.69 102 SER B CA 1
ATOM 1635 C C . SER B 1 102 ? 7.047 -1.03 9.289 1 92.69 102 SER B C 1
ATOM 1637 O O . SER B 1 102 ? 7.527 -1.923 9.992 1 92.69 102 SER B O 1
ATOM 1639 N N . VAL B 1 103 ? 7.508 0.231 9.344 1 96.06 103 VAL B N 1
ATOM 1640 C CA . VAL B 1 103 ? 8.664 0.615 10.141 1 96.06 103 VAL B CA 1
ATOM 1641 C C . VAL B 1 103 ? 8.219 1.465 11.328 1 96.06 103 VAL B C 1
ATOM 1643 O O . VAL B 1 103 ? 7.57 2.498 11.148 1 96.06 103 VAL B O 1
ATOM 1646 N N . SER B 1 104 ? 8.523 0.983 12.477 1 95.88 104 SER B N 1
ATOM 1647 C CA . SER B 1 104 ? 8.32 1.733 13.711 1 95.88 104 SER B CA 1
ATOM 1648 C C . SER B 1 104 ? 9.648 2.205 14.297 1 95.88 104 SER B C 1
ATOM 1650 O O . SER B 1 104 ? 10.633 1.469 14.281 1 95.88 104 SER B O 1
ATOM 1652 N N . VAL B 1 105 ? 9.594 3.465 14.789 1 96.44 105 VAL B N 1
ATOM 1653 C CA . VAL B 1 105 ? 10.812 4.043 15.344 1 96.44 105 VAL B CA 1
ATOM 1654 C C . VAL B 1 105 ? 10.57 4.473 16.797 1 96.44 105 VAL B C 1
ATOM 1656 O O . VAL B 1 105 ? 9.539 5.078 17.109 1 96.44 105 VAL B O 1
ATOM 1659 N N . TYR B 1 106 ? 11.422 4.098 17.672 1 94.75 106 TYR B N 1
ATOM 1660 C CA . TYR B 1 106 ? 11.289 4.477 19.078 1 94.75 106 TYR B CA 1
ATOM 1661 C C . TYR B 1 106 ? 12.609 4.996 19.641 1 94.75 106 TYR B C 1
ATOM 1663 O O . TYR B 1 106 ? 13.672 4.699 19.094 1 94.75 106 TYR B O 1
#

pLDDT: mean 92.51, std 8.91, range [36.03, 98.62]

Nearest PDB structures (foldseek):
  1cdc-assembly1_A  TM=3.972E-01  e=1.667E-01  Rattus norvegicus
  8s9p-assembly1_C  TM=6.395E-01  e=4.276E+00  Homo sapiens
  1cdc-assembly1_A  TM=3.972E-01  e=1.444E-01  Rattus norvegicus
  8s9p-assembly1_C  TM=6.418E-01  e=4.816E+00  Homo sapiens

Sequence (212 aa):
VFGDSMSVMEGDSVVLLTNVTEIHEDDDILWKFSTENFRIAEISRAAGIFSIYDDVLDGRFRDRLKLDDQTGSLTITNITTEHAGEYKLEITGALLTTKTFSVSVYVFGDSMSVMEGDSVVLLTNVTEIHEDDDILWKFSTENFRIAEISRAAGIFSIYDDVLDGRFRDRLKLDDQTGSLTITNITTEHAGEYKLEITGALLTTKTFSVSVY

Foldseek 3Di:
DPDDDDDDDPPDDDDDDPPDPDDDPPDDDDDDDDDDDDDAFDDDVVVPDGDGDQCPPNN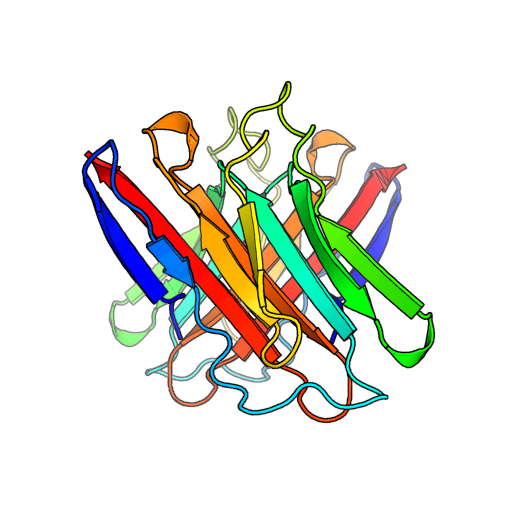QQPPFWDADPPPRDIGGHPDDQVNFAKDWDADDDPPGDIDIDGDGDD/DPDDDDDDDPPDDDDDDPPDPDADPPDDDDDDDDDDDDDAFDDDVVVPDGDGDQCPPNNQQPPFWDADPPPRDIGGHPDDQSNFAKDWDADDDPPGDIDIDGDGDD